Protein AF-A0A9P6E728-F1 (afdb_monomer_lite)

Foldseek 3Di:
DPPDDLPCPPQDDLCPDPLNVQLVVVVVCCVVPVPQDLVVLCVVDVCLQVVQKDWDFDPDDDTDIDIDTPSSDSDDPSNVVSVVVSCVRSCVVVVVVCLCVQAQPVSVVSGHNPPVVVVVPPDPDDDPDDDDDDDDDDPVVVVVVVVVVVVVLVVVCVVVVHDSPDDPPVVVVVVVVVVVVVVDPDPVVVVCPVVVVVVVVVCVPPVDDD

Organism: NCBI:txid179855

Secondary structure (DSSP, 8-state):
---------PPPPGGGSHHHHHHHHHHHHHHHS----HHHHHHH-TTHHHHHEEEEE-SSSS--EEEEE-TTSS--HHHHHHHHHHHHHTTHHHHHHHHHTT---BTTTTB---TTTTT-----S---------SS--HHHHHHHHHHHHHHHHHHHHHHT--TT--TTHHHHHHHHHHHHHH--STHHHHTHHHHHHHHHHHHHH----

pLDDT: mean 79.64, std 18.74, range [32.44, 97.5]

Radius of gyration: 27.53 Å; chains: 1; bounding box: 66×53×70 Å

InterPro domains:
  IPR001672 Phosphoglucose isomerase (PGI) [PF00342] (120-191)
  IPR001672 Phosphoglucose isomerase (PGI) [PR00662] (125-143)
  IPR001672 Phosphoglucose isomerase (PGI) [PR00662] (143-157)
  IPR001672 Phosphoglucose isomerase (PGI) [PR00662] (157-170)
  IPR001672 Phosphoglucose isomerase (PGI) [PS51463] (91-204)
  IPR001672 Phosphoglucose isomerase (PGI) [PTHR11469] (120-191)
  IPR018189 Phosphoglucose isomerase, conserved site [PS00174] (157-174)
  IPR023096 Phosphoglucose isomerase, C-terminal [G3DSA:1.10.1390.10] (167-195)
  IPR035482 Phosphoglucose isomerase, SIS domain 2 [cd05016] (123-180)
  IPR046348 SIS domain superfamily [SSF53697] (15-120)
  IPR046348 SIS domain superfamily [SSF53697] (119-192)

Sequence (210 aa):
MWLNSVRFKPPKLLTSLPAYQTLQSIYTTQKSTPTLTLRSLFDKDPQRFEKLSRAYESTYGPPTQLLVDLSKNLINDDVLKALLQLAKEAGVEEQRDRMFAGEHINTSEDRAVLHTALRTKVFEGNRPSTSVMFPLMTPSTLGALISMYEHKIFTQGVVWGVNLFDQMGVELGKVLAKNILKQLGKPEDVKDMIVRLVKFYWQLALGFSF

Structure (mmCIF, N/CA/C/O backbone):
data_AF-A0A9P6E728-F1
#
_entry.id   AF-A0A9P6E728-F1
#
loop_
_atom_site.group_PDB
_atom_site.id
_atom_site.type_symbol
_atom_site.label_atom_id
_atom_site.label_alt_id
_atom_site.label_comp_id
_atom_site.label_asym_id
_atom_site.label_entity_id
_atom_site.label_seq_id
_atom_site.pdbx_PDB_ins_code
_atom_site.Cartn_x
_atom_site.Cartn_y
_atom_site.Cartn_z
_atom_site.occupancy
_atom_site.B_iso_or_equiv
_atom_site.auth_seq_id
_atom_site.auth_comp_id
_atom_site.auth_asym_id
_atom_site.auth_atom_id
_atom_site.pdbx_PDB_model_num
ATOM 1 N N . MET A 1 1 ? 35.436 20.826 -0.991 1.00 32.94 1 MET A N 1
ATOM 2 C CA . MET A 1 1 ? 34.208 21.602 -0.716 1.00 32.94 1 MET A CA 1
ATOM 3 C C . MET A 1 1 ? 33.059 21.041 -1.564 1.00 32.94 1 MET A C 1
ATOM 5 O O . MET A 1 1 ? 32.677 21.674 -2.528 1.00 32.94 1 MET A O 1
ATOM 9 N N . TRP A 1 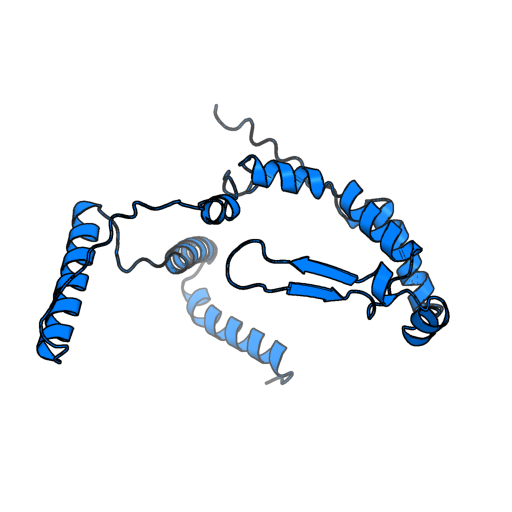2 ? 32.569 19.826 -1.265 1.00 32.44 2 TRP A N 1
ATOM 10 C CA . TRP A 1 2 ? 31.486 19.144 -2.015 1.00 32.44 2 TRP A CA 1
ATOM 11 C C . TRP A 1 2 ? 30.731 18.127 -1.129 1.00 32.44 2 TRP A C 1
ATOM 13 O O . TRP A 1 2 ? 30.593 16.961 -1.470 1.00 32.44 2 TRP A O 1
ATOM 23 N N . LEU A 1 3 ? 30.273 18.550 0.051 1.00 34.59 3 LEU A N 1
ATOM 24 C CA . LEU A 1 3 ? 29.361 17.763 0.897 1.00 34.59 3 LEU A CA 1
ATOM 25 C C . LEU A 1 3 ? 28.301 18.691 1.488 1.00 34.59 3 LEU A C 1
ATOM 27 O O . LEU A 1 3 ? 28.219 18.879 2.692 1.00 34.59 3 LEU A O 1
ATOM 31 N N . ASN A 1 4 ? 27.523 19.335 0.625 1.00 40.16 4 ASN A N 1
ATOM 32 C CA . ASN A 1 4 ? 26.326 20.049 1.041 1.00 40.16 4 ASN A CA 1
ATOM 33 C C . ASN A 1 4 ? 25.266 19.845 -0.031 1.00 40.16 4 ASN A C 1
ATOM 35 O O . ASN A 1 4 ? 25.418 20.385 -1.123 1.00 40.16 4 ASN A O 1
ATOM 39 N N . SER A 1 5 ? 24.222 19.077 0.308 1.00 40.94 5 SER A N 1
ATOM 40 C CA . SER A 1 5 ? 22.816 19.280 -0.104 1.00 40.94 5 SER A CA 1
ATOM 41 C C . SER A 1 5 ? 21.989 18.028 -0.434 1.00 40.94 5 SER A C 1
ATOM 43 O O . SER A 1 5 ? 20.895 18.180 -0.971 1.00 40.94 5 SER A O 1
ATOM 45 N N . VAL A 1 6 ? 22.361 16.817 0.002 1.00 44.22 6 VAL A N 1
ATOM 46 C CA . VAL A 1 6 ? 21.319 15.784 0.175 1.00 44.22 6 VAL A CA 1
ATOM 47 C C . VAL A 1 6 ? 20.520 16.173 1.418 1.00 44.22 6 VAL A C 1
ATOM 49 O O . VAL A 1 6 ? 20.910 15.879 2.546 1.00 44.22 6 VAL A O 1
ATOM 52 N N . ARG A 1 7 ? 19.438 16.938 1.230 1.00 48.38 7 ARG A N 1
ATOM 53 C CA . ARG A 1 7 ? 18.499 17.303 2.301 1.00 48.38 7 ARG A CA 1
ATOM 54 C C . ARG A 1 7 ? 17.741 16.048 2.741 1.00 48.38 7 ARG A C 1
ATOM 56 O O . ARG A 1 7 ? 16.579 15.865 2.391 1.00 48.38 7 ARG A O 1
ATOM 63 N N . PHE A 1 8 ? 18.392 15.179 3.509 1.00 48.44 8 PHE A N 1
ATOM 64 C CA . PHE A 1 8 ? 17.712 14.112 4.228 1.00 48.44 8 PHE A CA 1
ATOM 65 C C . PHE A 1 8 ? 16.830 14.763 5.296 1.00 48.44 8 PHE A C 1
ATOM 67 O O . PHE A 1 8 ? 17.299 15.154 6.364 1.00 48.44 8 PHE A O 1
ATOM 74 N N . LYS A 1 9 ? 15.546 14.950 4.984 1.00 55.47 9 LYS A N 1
ATOM 75 C CA . LYS A 1 9 ? 14.546 15.287 5.993 1.00 55.47 9 LYS A CA 1
ATOM 76 C C . LYS A 1 9 ? 14.253 13.982 6.735 1.00 55.47 9 LYS A C 1
ATOM 78 O O . LYS A 1 9 ? 13.728 13.067 6.098 1.00 55.47 9 LYS A O 1
ATOM 83 N N . PRO A 1 10 ? 14.618 13.848 8.023 1.00 59.16 10 PRO A N 1
ATOM 84 C CA . PRO A 1 10 ? 14.379 12.608 8.742 1.00 59.16 10 PRO A CA 1
ATOM 85 C C . PRO A 1 10 ? 12.878 12.291 8.695 1.00 59.16 10 PRO A C 1
ATOM 87 O O . PRO A 1 10 ? 12.062 13.201 8.900 1.00 59.16 10 PRO A O 1
ATOM 90 N N . PRO A 1 11 ? 12.494 11.045 8.369 1.00 68.12 11 PRO A N 1
ATOM 91 C CA . PRO A 1 11 ? 11.091 10.679 8.298 1.00 68.12 11 PRO A CA 1
ATOM 92 C C . PRO A 1 11 ? 10.444 10.913 9.663 1.00 68.12 11 PRO A C 1
ATOM 94 O O . PRO A 1 11 ? 11.035 10.618 10.705 1.00 68.12 11 PRO A O 1
ATOM 97 N N . LYS A 1 12 ? 9.224 11.461 9.666 1.00 76.88 12 LYS A N 1
ATOM 98 C CA . LYS A 1 12 ? 8.432 11.550 10.895 1.00 76.88 12 LYS A CA 1
ATOM 99 C C . LYS A 1 12 ? 8.236 10.130 11.419 1.00 76.88 12 LYS A C 1
ATOM 101 O O . LYS A 1 12 ? 7.812 9.253 10.667 1.00 76.88 12 LYS A O 1
ATOM 106 N N . LEU A 1 13 ? 8.534 9.906 12.696 1.00 89.00 13 LEU A N 1
ATOM 107 C CA . LEU A 1 13 ? 8.229 8.629 13.327 1.00 89.00 13 LEU A CA 1
ATOM 108 C C . LEU A 1 13 ? 6.715 8.425 13.280 1.00 89.00 13 LEU A C 1
ATOM 110 O O . LEU A 1 13 ? 5.954 9.272 13.742 1.00 89.00 13 LEU A O 1
ATOM 114 N N . LEU A 1 14 ? 6.271 7.296 12.727 1.00 90.50 14 LEU A N 1
ATOM 115 C CA . LEU A 1 14 ? 4.843 6.996 12.609 1.00 90.50 14 LEU A CA 1
ATOM 116 C C . LEU A 1 14 ? 4.150 7.057 13.980 1.00 90.50 14 LEU A C 1
ATOM 118 O O . LEU A 1 14 ? 3.047 7.577 14.101 1.00 90.50 14 LEU A O 1
ATOM 122 N N . THR A 1 15 ? 4.851 6.603 15.022 1.00 93.88 15 THR A N 1
ATOM 123 C CA . THR A 1 15 ? 4.385 6.572 16.413 1.00 93.88 15 THR A CA 1
ATOM 124 C C . THR A 1 15 ? 4.146 7.950 17.027 1.00 93.88 15 THR A C 1
ATOM 126 O O . THR A 1 15 ? 3.404 8.055 18.003 1.00 93.88 15 THR A O 1
ATOM 129 N N . SER A 1 16 ? 4.741 9.012 16.476 1.00 94.06 16 SER A N 1
ATOM 130 C CA . SER A 1 16 ? 4.526 10.376 16.964 1.00 94.06 16 SER A CA 1
ATOM 131 C C . SER A 1 16 ? 3.314 11.060 16.327 1.00 94.06 16 SER A C 1
ATOM 133 O O . SER A 1 16 ? 3.001 12.188 16.699 1.00 94.06 16 SER A O 1
ATOM 135 N N . LEU A 1 17 ? 2.660 10.437 15.341 1.00 95.50 17 LEU A N 1
ATOM 136 C CA . LEU A 1 17 ? 1.527 11.040 14.639 1.00 95.50 17 LEU A CA 1
ATOM 137 C C . LEU A 1 17 ? 0.232 10.950 15.474 1.00 95.50 17 LEU A C 1
ATOM 139 O O . LEU A 1 17 ? -0.058 9.882 16.027 1.00 95.50 17 LEU A O 1
ATOM 143 N N . PRO A 1 18 ? -0.585 12.019 15.537 1.00 96.44 18 PRO A N 1
ATOM 144 C CA . PRO A 1 18 ? -1.873 12.007 16.238 1.00 96.44 18 PRO A CA 1
ATOM 145 C C . PRO A 1 18 ? -2.804 10.861 15.815 1.00 96.44 18 PRO A C 1
ATOM 147 O O . PRO A 1 18 ? -3.413 10.195 16.660 1.00 96.44 18 PRO A O 1
ATOM 150 N N . ALA A 1 19 ? -2.882 10.568 14.514 1.00 95.81 19 ALA A N 1
ATOM 151 C CA . ALA A 1 19 ? -3.701 9.467 14.014 1.00 95.81 19 ALA A CA 1
ATOM 152 C C . ALA A 1 19 ? -3.202 8.094 14.487 1.00 95.81 19 ALA A C 1
ATOM 154 O O . ALA A 1 19 ? -4.009 7.210 14.783 1.00 95.81 19 ALA A O 1
ATOM 155 N N . TYR A 1 20 ? -1.883 7.922 14.632 1.00 96.88 20 TYR A N 1
ATOM 156 C CA . TYR A 1 20 ? -1.310 6.695 15.184 1.00 96.88 20 TYR A CA 1
ATOM 157 C C . TYR A 1 20 ? -1.702 6.524 16.654 1.00 96.88 20 TYR A C 1
ATOM 159 O O . TYR A 1 20 ? -2.119 5.443 17.060 1.00 96.88 20 TYR A O 1
ATOM 167 N N . GLN A 1 21 ? -1.638 7.594 17.450 1.00 96.88 21 GLN A N 1
ATOM 168 C CA . GLN A 1 21 ? -2.049 7.564 18.859 1.00 96.88 21 GLN A CA 1
ATOM 169 C C . GLN A 1 21 ? -3.542 7.237 19.011 1.00 96.88 21 GLN A C 1
ATOM 171 O O . GLN A 1 21 ? -3.933 6.498 19.918 1.00 96.88 21 GLN A O 1
ATOM 176 N N . THR A 1 22 ? -4.370 7.718 18.082 1.00 96.62 22 THR A N 1
ATOM 177 C CA . THR A 1 22 ? -5.802 7.395 18.027 1.00 96.62 22 THR A CA 1
ATOM 178 C C . THR A 1 22 ? -6.016 5.908 17.736 1.00 96.62 22 THR A C 1
ATOM 180 O O . THR A 1 22 ? -6.727 5.236 18.482 1.00 96.62 22 THR A O 1
ATOM 183 N N . LEU A 1 23 ? -5.347 5.355 16.717 1.00 96.56 23 LEU A N 1
ATOM 184 C CA . LEU A 1 23 ? -5.394 3.918 16.417 1.00 96.56 23 LEU A CA 1
ATOM 185 C C . LEU A 1 23 ? -4.893 3.065 17.586 1.00 96.56 23 LEU A C 1
ATOM 187 O O . LEU A 1 23 ? -5.513 2.058 17.925 1.00 96.56 23 LEU A O 1
ATOM 191 N N . GLN A 1 24 ? -3.809 3.487 18.238 1.00 96.75 24 GLN A N 1
ATOM 192 C CA . GLN A 1 24 ? -3.261 2.812 19.411 1.00 96.75 24 GLN A CA 1
ATOM 193 C C . GLN A 1 24 ? -4.264 2.798 20.571 1.00 96.75 24 GLN A C 1
ATOM 195 O O . GLN A 1 24 ? -4.392 1.785 21.261 1.00 96.75 24 GLN A O 1
ATOM 200 N N . SER A 1 25 ? -4.999 3.893 20.766 1.00 95.69 25 SER A N 1
ATOM 201 C CA . SER A 1 25 ? -6.050 3.994 21.783 1.00 95.69 25 SER A CA 1
ATOM 202 C C . SER A 1 25 ? -7.209 3.048 21.470 1.00 95.69 25 SER A C 1
ATOM 204 O O . SER A 1 25 ? -7.568 2.240 22.323 1.00 95.69 25 SER A O 1
ATOM 206 N N . ILE A 1 26 ? -7.711 3.051 20.227 1.00 94.38 26 ILE A N 1
ATOM 207 C CA . ILE A 1 26 ? -8.771 2.134 19.772 1.00 94.38 26 ILE A CA 1
ATOM 208 C C . ILE A 1 26 ? -8.353 0.673 19.980 1.00 94.38 26 ILE A C 1
ATOM 210 O O . ILE A 1 26 ? -9.111 -0.121 20.537 1.00 94.38 26 ILE A O 1
ATOM 214 N N . TYR A 1 27 ? -7.127 0.318 19.586 1.00 95.25 27 TYR A N 1
ATOM 215 C CA . TYR A 1 27 ? -6.586 -1.025 19.781 1.00 95.25 27 TYR A CA 1
ATOM 216 C C . TYR A 1 27 ? -6.501 -1.405 21.262 1.00 95.25 27 TYR A C 1
ATOM 218 O O . TYR A 1 27 ? -6.891 -2.507 21.641 1.00 95.25 27 TYR A O 1
ATOM 226 N N . THR A 1 28 ? -6.014 -0.499 22.111 1.00 95.81 28 THR A N 1
ATOM 227 C CA . THR A 1 28 ? -5.862 -0.759 23.549 1.00 95.81 28 THR A CA 1
ATOM 228 C C . THR A 1 28 ? -7.223 -0.957 24.213 1.00 95.81 28 THR A C 1
ATOM 230 O O . THR A 1 28 ? -7.395 -1.911 24.969 1.00 95.81 28 THR A O 1
ATOM 233 N N . THR A 1 29 ? -8.218 -0.133 23.870 1.00 93.81 29 THR A N 1
ATOM 234 C CA . THR A 1 29 ? -9.603 -0.307 24.324 1.00 93.81 29 THR A CA 1
ATOM 235 C C . THR A 1 29 ? -10.176 -1.643 23.866 1.00 93.81 29 THR A C 1
ATOM 237 O O . THR A 1 29 ? -10.735 -2.364 24.683 1.00 93.81 29 THR A O 1
ATOM 240 N N . GLN A 1 30 ? -9.989 -2.017 22.598 1.00 92.19 30 GLN A N 1
ATOM 241 C CA . GLN A 1 30 ? -10.466 -3.296 22.070 1.00 92.19 30 GLN A CA 1
ATOM 242 C C . GLN A 1 30 ? -9.763 -4.503 22.713 1.00 92.19 30 GLN A C 1
ATOM 244 O O . GLN A 1 30 ? -10.386 -5.544 22.905 1.00 92.19 30 GLN A O 1
ATOM 249 N N . LYS A 1 31 ? -8.472 -4.385 23.048 1.00 92.94 31 LYS A N 1
ATOM 250 C CA . LYS A 1 31 ? -7.709 -5.438 23.731 1.00 92.94 31 LYS A CA 1
ATOM 251 C C . LYS A 1 31 ? -8.188 -5.640 25.170 1.00 92.94 31 LYS A C 1
ATOM 253 O O . LYS A 1 31 ? -8.282 -6.780 25.611 1.00 92.94 31 LYS A O 1
ATOM 258 N N . SER A 1 32 ? -8.480 -4.553 25.884 1.00 92.81 32 SER A N 1
ATOM 259 C CA . SER A 1 32 ? -8.982 -4.601 27.263 1.00 92.81 32 SER A CA 1
ATOM 260 C C . SER A 1 32 ? -10.458 -5.003 27.335 1.00 92.81 32 SER A C 1
ATOM 262 O O . SER A 1 32 ? -10.841 -5.770 28.213 1.00 92.81 32 SER A O 1
ATOM 264 N N . THR A 1 33 ? -11.271 -4.525 26.391 1.00 90.19 33 THR A N 1
ATOM 265 C CA . THR A 1 33 ? -12.711 -4.787 26.308 1.00 90.19 33 THR A CA 1
ATOM 266 C C . THR A 1 33 ? -13.069 -5.194 24.874 1.00 90.19 33 THR A C 1
ATOM 268 O O . THR A 1 33 ? -13.356 -4.330 24.039 1.00 90.19 33 THR A O 1
ATOM 271 N N . PRO A 1 34 ? -13.065 -6.503 24.556 1.00 87.06 34 PRO A N 1
ATOM 272 C CA . PRO A 1 34 ? -13.304 -6.989 23.200 1.00 87.06 34 PRO A CA 1
ATOM 273 C C . PRO A 1 34 ? -14.762 -6.778 22.774 1.00 87.06 34 PRO A C 1
ATOM 275 O O . PRO A 1 34 ? -15.632 -7.602 23.041 1.00 87.06 34 PRO A O 1
ATOM 278 N N . THR A 1 35 ? -15.041 -5.663 22.100 1.00 87.00 35 THR A N 1
ATOM 279 C CA . THR A 1 35 ? -16.396 -5.304 21.639 1.00 87.00 35 THR A CA 1
ATOM 280 C C . THR A 1 35 ? -16.559 -5.464 20.129 1.00 87.00 35 THR A C 1
ATOM 282 O O . THR A 1 35 ? -17.637 -5.822 19.655 1.00 87.00 35 THR A O 1
ATOM 285 N N . LEU A 1 36 ? -15.488 -5.260 19.359 1.00 88.44 36 LEU A N 1
ATOM 286 C CA . LEU A 1 36 ? -15.454 -5.497 17.918 1.00 88.44 36 LEU A CA 1
ATOM 287 C C . LEU A 1 36 ? -15.285 -6.991 17.628 1.00 88.44 36 LEU A C 1
ATOM 289 O O . LEU A 1 36 ? -14.203 -7.553 17.783 1.00 88.44 36 LEU A O 1
ATOM 293 N N . THR A 1 37 ? -16.354 -7.628 17.158 1.00 92.44 37 THR A N 1
ATOM 294 C CA . THR A 1 37 ? -16.307 -8.978 16.579 1.00 92.44 37 THR A CA 1
ATOM 295 C C . THR A 1 37 ? -16.831 -8.935 15.152 1.00 92.44 37 THR A C 1
ATOM 297 O O . THR A 1 37 ? -17.739 -8.155 14.857 1.00 92.44 37 THR A O 1
ATOM 300 N N . LEU A 1 38 ? -16.306 -9.787 14.264 1.00 93.44 38 LEU A N 1
ATOM 301 C CA . LEU A 1 38 ? -16.775 -9.834 12.875 1.00 93.44 38 LEU A CA 1
ATOM 302 C C . LEU A 1 38 ? -18.284 -10.066 12.795 1.00 93.44 38 LEU A C 1
ATOM 304 O O . LEU A 1 38 ? -18.960 -9.318 12.102 1.00 93.44 38 LEU A O 1
ATOM 308 N N . ARG A 1 39 ? -18.821 -11.020 13.566 1.00 94.31 39 ARG A N 1
ATOM 309 C CA . ARG A 1 39 ? -20.268 -11.275 13.617 1.00 94.31 39 ARG A CA 1
ATOM 310 C C . ARG A 1 39 ? -21.046 -9.994 13.932 1.00 94.31 39 ARG A C 1
ATOM 312 O O . ARG A 1 39 ? -21.857 -9.574 13.122 1.00 94.31 39 ARG A O 1
ATOM 319 N N . SER A 1 40 ? -20.694 -9.302 15.018 1.00 93.88 40 SER A N 1
ATOM 320 C CA . SER A 1 40 ? -21.373 -8.054 15.391 1.00 93.88 40 SER A CA 1
ATOM 321 C C . SER A 1 40 ? -21.248 -6.937 14.347 1.00 93.88 40 SER A C 1
ATOM 323 O O . SER A 1 40 ? -22.139 -6.101 14.246 1.00 93.88 40 SER A O 1
ATOM 325 N N . LEU A 1 41 ? -20.151 -6.896 13.583 1.00 94.94 41 LEU A N 1
ATOM 326 C CA . LEU A 1 41 ? -19.943 -5.898 12.534 1.00 94.94 41 LEU A CA 1
ATOM 327 C C . LEU A 1 41 ? -20.842 -6.150 11.321 1.00 94.94 41 LEU A C 1
ATOM 329 O O . LEU A 1 41 ? -21.322 -5.189 10.731 1.00 94.94 41 LEU A O 1
ATOM 333 N N . PHE A 1 42 ? -21.077 -7.414 10.964 1.00 95.75 42 PHE A N 1
ATOM 334 C CA . PHE A 1 42 ? -22.032 -7.780 9.915 1.00 95.75 42 PHE A CA 1
ATOM 335 C C . PHE A 1 42 ? -23.483 -7.643 10.391 1.00 95.75 42 PHE A C 1
ATOM 337 O O . PHE A 1 42 ? -24.313 -7.146 9.639 1.00 95.75 42 PHE A O 1
ATOM 344 N N . ASP A 1 43 ? -23.775 -7.994 11.647 1.00 95.50 43 ASP A N 1
ATOM 345 C CA . ASP A 1 43 ? -25.121 -7.853 12.219 1.00 95.50 43 ASP A CA 1
ATOM 346 C C . ASP A 1 43 ? -25.561 -6.379 12.288 1.00 95.50 43 ASP A C 1
ATOM 348 O O . ASP A 1 43 ? -26.725 -6.059 12.057 1.00 95.50 43 ASP A O 1
ATOM 352 N N . LYS A 1 44 ? -24.630 -5.465 12.602 1.00 94.88 44 LYS A N 1
ATOM 353 C CA . LYS A 1 44 ? -24.898 -4.018 12.698 1.00 94.88 44 LYS A CA 1
ATOM 354 C C . LYS A 1 44 ? -24.944 -3.304 11.349 1.00 94.88 44 LYS A C 1
ATOM 356 O O . LYS A 1 44 ? -25.533 -2.230 11.270 1.00 94.88 44 LYS A O 1
ATOM 361 N N . ASP A 1 45 ? -24.299 -3.849 10.322 1.00 95.19 45 ASP A N 1
ATOM 362 C CA . ASP A 1 45 ? -24.213 -3.223 9.004 1.00 95.19 45 ASP A CA 1
ATOM 363 C C . ASP A 1 45 ? -24.427 -4.259 7.888 1.00 95.19 45 ASP A C 1
ATOM 365 O O . ASP A 1 45 ? -23.460 -4.823 7.365 1.00 95.19 45 ASP A O 1
ATOM 369 N N . PRO A 1 46 ? -25.687 -4.493 7.473 1.00 95.38 46 PRO A N 1
ATOM 370 C CA . PRO A 1 46 ? -26.002 -5.412 6.379 1.00 95.38 46 PRO A CA 1
ATOM 371 C C . PRO A 1 46 ? -25.327 -5.042 5.047 1.00 95.38 46 PRO A C 1
ATOM 373 O O . PRO A 1 46 ? -25.075 -5.916 4.224 1.00 95.38 46 PRO A O 1
ATOM 376 N N . GLN A 1 47 ? -24.982 -3.763 4.848 1.00 96.25 47 GLN A N 1
ATOM 377 C CA . GLN A 1 47 ? -24.321 -3.248 3.640 1.00 96.25 47 GLN A CA 1
ATOM 378 C C . GLN A 1 47 ? -22.789 -3.218 3.758 1.00 96.25 47 GLN A C 1
ATOM 380 O O . GLN A 1 47 ? -22.092 -2.636 2.922 1.00 96.25 47 GLN A O 1
ATOM 385 N N . ARG A 1 48 ? -22.223 -3.850 4.792 1.00 96.19 48 ARG A N 1
ATOM 386 C CA . ARG A 1 48 ? -20.780 -3.849 5.061 1.00 96.19 48 ARG A CA 1
ATOM 387 C C . ARG A 1 48 ? -19.949 -4.344 3.881 1.00 96.19 48 ARG A C 1
ATOM 389 O O . ARG A 1 48 ? -18.884 -3.788 3.610 1.00 96.19 48 ARG A O 1
ATOM 396 N N . PHE A 1 49 ? -20.420 -5.388 3.196 1.00 96.75 49 PHE A N 1
ATOM 397 C CA . PHE A 1 49 ? -19.747 -5.918 2.012 1.00 96.75 49 PHE A CA 1
ATOM 398 C C . PHE A 1 49 ? -19.633 -4.851 0.923 1.00 96.75 49 PHE A C 1
ATOM 400 O O . PHE A 1 49 ? -18.537 -4.581 0.451 1.00 96.75 49 PHE A O 1
ATOM 407 N N . GLU A 1 50 ? -20.728 -4.179 0.584 1.00 96.06 50 GLU A N 1
ATOM 408 C CA . GLU A 1 50 ? -20.773 -3.148 -0.461 1.00 96.06 50 GLU A CA 1
ATOM 409 C C . GLU A 1 50 ? -19.899 -1.939 -0.094 1.00 96.06 50 GLU A C 1
ATOM 411 O O . GLU A 1 50 ? -19.139 -1.425 -0.916 1.00 96.06 50 GLU A O 1
ATOM 416 N N . LYS A 1 51 ? -19.929 -1.514 1.175 1.00 95.12 51 LYS A N 1
ATOM 417 C CA . LYS A 1 51 ? -19.121 -0.383 1.657 1.00 95.12 51 LYS A CA 1
ATOM 418 C C . LYS A 1 51 ? -17.622 -0.661 1.609 1.00 95.12 51 LYS A C 1
ATOM 420 O O . LYS A 1 51 ? -16.864 0.230 1.215 1.00 95.12 51 LYS A O 1
ATOM 425 N N . LEU A 1 52 ? -17.202 -1.872 1.984 1.00 96.12 52 LEU A N 1
ATOM 426 C CA . LEU A 1 52 ? -15.795 -2.266 2.131 1.00 96.12 52 LEU A CA 1
ATOM 427 C C . LEU A 1 52 ? -15.268 -3.141 0.986 1.00 96.12 52 LEU A C 1
ATOM 429 O O . LEU A 1 52 ? -14.167 -3.680 1.100 1.00 96.12 52 LEU A O 1
ATOM 433 N N . SER A 1 53 ? -16.007 -3.274 -0.113 1.00 96.88 53 SER A N 1
ATOM 434 C CA . SER A 1 53 ? -15.524 -3.939 -1.322 1.00 96.88 53 SER A CA 1
ATOM 435 C C . SER A 1 53 ? -15.418 -2.973 -2.494 1.00 96.88 53 SER A C 1
ATOM 437 O O . SER A 1 53 ? -16.186 -2.017 -2.616 1.00 96.88 53 SER A O 1
ATOM 439 N N . ARG A 1 54 ? -14.430 -3.184 -3.361 1.00 96.88 54 ARG A N 1
ATOM 440 C CA . ARG A 1 54 ? -14.273 -2.442 -4.617 1.00 96.88 54 ARG A CA 1
ATOM 441 C C . ARG A 1 54 ? -13.910 -3.414 -5.727 1.00 96.88 54 ARG A C 1
ATOM 443 O O . ARG A 1 54 ? -13.006 -4.228 -5.559 1.00 96.88 54 ARG A O 1
ATOM 450 N N . ALA A 1 55 ? -14.615 -3.315 -6.845 1.00 95.12 55 ALA A N 1
ATOM 451 C CA . ALA A 1 55 ? -14.300 -4.045 -8.062 1.00 95.12 55 ALA A CA 1
ATOM 452 C C . ALA A 1 55 ? -13.563 -3.121 -9.036 1.00 95.12 55 ALA A C 1
ATOM 454 O O . ALA A 1 55 ? -13.952 -1.967 -9.219 1.00 95.12 55 ALA A O 1
ATOM 455 N N . TYR A 1 56 ? -12.504 -3.637 -9.649 1.00 94.00 56 TYR A N 1
ATOM 456 C CA . TYR A 1 56 ? -11.745 -2.965 -10.695 1.00 94.00 56 TYR A CA 1
ATOM 457 C C . TYR A 1 56 ? -11.830 -3.796 -11.966 1.00 94.00 56 TYR A C 1
ATOM 459 O O . TYR A 1 56 ? -11.391 -4.944 -11.986 1.00 94.00 56 TYR A O 1
ATOM 467 N N . GLU A 1 57 ? -12.386 -3.212 -13.019 1.00 93.69 57 GLU A N 1
ATOM 468 C CA . GLU A 1 57 ? -12.414 -3.838 -14.336 1.00 93.69 57 GLU A CA 1
ATOM 469 C C . GLU A 1 57 ? -11.109 -3.554 -15.070 1.00 93.69 57 GLU A C 1
ATOM 471 O O . GLU A 1 57 ? -10.651 -2.408 -15.135 1.00 93.69 57 GLU A O 1
ATOM 476 N N . SER A 1 58 ? -10.503 -4.594 -15.638 1.00 86.56 58 SER A N 1
ATOM 477 C CA . SER A 1 58 ? -9.355 -4.412 -16.514 1.00 86.56 58 SER A CA 1
ATOM 478 C C . SER A 1 58 ? -9.790 -3.696 -17.789 1.00 86.56 58 SER A C 1
ATOM 480 O O . SER A 1 58 ? -10.656 -4.173 -18.519 1.00 86.56 58 SER A O 1
ATOM 482 N N . THR A 1 59 ? -9.140 -2.576 -18.096 1.00 83.56 59 THR A N 1
ATOM 483 C CA . THR A 1 59 ? -9.302 -1.870 -19.376 1.00 83.56 59 THR A CA 1
ATOM 484 C C . THR A 1 59 ? -8.416 -2.445 -20.485 1.00 83.56 59 THR A C 1
ATOM 486 O O . THR A 1 59 ? -8.491 -1.996 -21.626 1.00 83.56 59 THR A O 1
ATOM 489 N N . TYR A 1 60 ? -7.580 -3.439 -20.166 1.00 73.81 60 TYR A N 1
ATOM 490 C CA . TYR A 1 60 ? -6.645 -4.077 -21.090 1.00 73.81 60 TYR A CA 1
ATOM 491 C C . TYR A 1 60 ? -6.780 -5.604 -21.048 1.00 73.81 60 TYR A C 1
ATOM 493 O O . TYR A 1 60 ? -6.814 -6.209 -19.975 1.00 73.81 60 TYR A O 1
ATOM 501 N N . GLY A 1 61 ? -6.778 -6.244 -22.220 1.00 73.19 61 GLY A N 1
ATOM 502 C CA . GLY A 1 61 ? -6.891 -7.701 -22.337 1.00 73.19 61 GLY A CA 1
ATOM 503 C C . GLY A 1 61 ? -8.337 -8.214 -22.246 1.00 73.19 61 GLY A C 1
ATOM 504 O O . GLY A 1 61 ? -9.269 -7.445 -22.480 1.00 73.19 61 GLY A O 1
ATOM 505 N N . PRO A 1 62 ? -8.546 -9.518 -21.978 1.00 83.62 62 PRO A N 1
ATOM 506 C CA . PRO A 1 62 ? -9.887 -10.082 -21.852 1.00 83.62 62 PRO A CA 1
ATOM 507 C C . PRO A 1 62 ? -10.633 -9.464 -20.657 1.00 83.62 62 PRO A C 1
ATOM 509 O O . PRO A 1 62 ? -9.985 -9.111 -19.665 1.00 83.62 62 PRO A O 1
ATOM 512 N N . PRO A 1 63 ? -11.975 -9.364 -20.715 1.00 87.44 63 PRO A N 1
ATOM 513 C CA . PRO A 1 63 ? -12.779 -8.777 -19.646 1.00 87.44 63 PRO A CA 1
ATOM 514 C C . PRO A 1 63 ? -12.533 -9.535 -18.340 1.00 87.44 63 PRO A C 1
ATOM 516 O O . PRO A 1 63 ? -12.935 -10.687 -18.186 1.00 87.44 63 PRO A O 1
ATOM 519 N N . THR A 1 64 ? -11.804 -8.893 -17.430 1.00 90.50 64 THR A N 1
ATOM 520 C CA . THR A 1 64 ? -11.347 -9.476 -16.168 1.00 90.50 64 THR A CA 1
ATOM 521 C C . THR A 1 64 ? -11.596 -8.474 -15.057 1.00 90.50 64 THR A C 1
ATOM 523 O O . THR A 1 64 ? -11.135 -7.335 -15.141 1.00 90.50 64 THR A O 1
ATOM 526 N N . GLN A 1 65 ? -12.263 -8.927 -14.002 1.00 94.38 65 GLN A N 1
ATOM 527 C CA . GLN A 1 65 ? -12.554 -8.132 -12.819 1.00 94.38 65 GLN A CA 1
ATOM 528 C C . GLN A 1 65 ? -11.626 -8.538 -11.668 1.00 94.38 65 GLN A C 1
ATOM 530 O O . GLN A 1 65 ? -11.456 -9.724 -11.379 1.00 94.38 65 GLN A O 1
ATOM 535 N N . LEU A 1 66 ? -11.064 -7.551 -10.969 1.00 94.00 66 LEU A N 1
ATOM 536 C CA . LEU A 1 66 ? -10.408 -7.727 -9.676 1.00 94.00 66 LEU A CA 1
ATOM 537 C C . LEU A 1 66 ? -11.325 -7.199 -8.570 1.00 94.00 66 LEU A C 1
ATOM 539 O O . LEU A 1 66 ? -11.479 -5.988 -8.410 1.00 94.00 66 LEU A O 1
ATOM 543 N N . LEU A 1 67 ? -11.906 -8.104 -7.783 1.00 96.00 67 LEU A N 1
ATOM 544 C CA . LEU A 1 67 ? -12.673 -7.756 -6.589 1.00 96.00 67 LEU A CA 1
ATOM 545 C C . LEU A 1 67 ? -11.759 -7.725 -5.359 1.00 96.00 67 LEU A C 1
ATOM 547 O O . LEU A 1 67 ? -11.154 -8.732 -4.993 1.00 96.00 67 LEU A O 1
ATOM 551 N N . VAL A 1 68 ? -11.708 -6.579 -4.686 1.00 96.94 68 VAL A N 1
ATOM 552 C CA . VAL A 1 68 ? -11.042 -6.401 -3.393 1.00 96.94 68 VAL A CA 1
ATOM 553 C C . VAL A 1 68 ? -12.116 -6.318 -2.311 1.00 96.94 68 VAL A C 1
ATOM 555 O O . VAL A 1 68 ? -12.806 -5.308 -2.215 1.00 96.94 68 VAL A O 1
ATOM 558 N N . ASP A 1 69 ? -12.266 -7.372 -1.506 1.00 96.69 69 ASP A N 1
ATOM 559 C CA . ASP A 1 69 ? -13.205 -7.445 -0.375 1.00 96.69 69 ASP A CA 1
ATOM 560 C C . ASP A 1 69 ? -12.464 -7.254 0.959 1.00 96.69 69 ASP A C 1
ATOM 562 O O . ASP A 1 69 ? -11.747 -8.145 1.418 1.00 96.69 69 ASP A O 1
ATOM 566 N N . LEU A 1 70 ? -12.661 -6.100 1.607 1.00 96.25 70 LEU A N 1
ATOM 567 C CA . LEU A 1 70 ? -12.112 -5.802 2.934 1.00 96.25 70 LEU A CA 1
ATOM 568 C C . LEU A 1 70 ? -13.136 -6.004 4.065 1.00 96.25 70 LEU A C 1
ATOM 570 O O . LEU A 1 70 ? -12.819 -5.737 5.227 1.00 96.25 70 LEU A O 1
ATOM 574 N N . SER A 1 71 ? -14.344 -6.496 3.773 1.00 96.25 71 SER A N 1
ATOM 575 C CA . SER A 1 71 ? -15.450 -6.586 4.742 1.00 96.25 71 SER A CA 1
ATOM 576 C C . SER A 1 71 ? -15.179 -7.545 5.904 1.00 96.25 71 SER A C 1
ATOM 578 O O . SER A 1 71 ? -15.641 -7.316 7.025 1.00 96.25 71 SER A O 1
ATOM 580 N N . LYS A 1 72 ? -14.366 -8.583 5.681 1.00 95.38 72 LYS A N 1
ATOM 581 C CA . LYS A 1 72 ? -14.005 -9.599 6.685 1.00 95.38 72 LYS A CA 1
ATOM 582 C C . LYS A 1 72 ? -12.820 -9.196 7.574 1.00 95.38 72 LYS A C 1
ATOM 584 O O . LYS A 1 72 ? -12.144 -10.056 8.128 1.00 95.38 72 LYS A O 1
ATOM 589 N N . ASN A 1 73 ? -12.583 -7.896 7.740 1.00 95.62 73 ASN A N 1
ATOM 590 C CA . ASN A 1 73 ? -11.589 -7.346 8.664 1.00 95.62 73 ASN A CA 1
ATOM 591 C C . ASN A 1 73 ? -12.261 -6.710 9.889 1.00 95.62 73 ASN A C 1
ATOM 593 O O . ASN A 1 73 ? -13.402 -6.253 9.807 1.00 95.62 73 ASN A O 1
ATOM 597 N N . LEU A 1 74 ? -11.553 -6.635 11.020 1.00 94.50 74 LEU A N 1
ATOM 598 C CA . LEU A 1 74 ? -12.017 -5.990 12.261 1.00 94.50 74 LEU A CA 1
ATOM 599 C C . LEU A 1 74 ? -11.925 -4.457 12.174 1.00 94.50 74 LEU A C 1
ATOM 601 O O . LEU A 1 74 ? -11.208 -3.809 12.930 1.00 94.50 74 LEU A O 1
ATOM 605 N N . ILE A 1 75 ? -12.637 -3.886 11.205 1.00 94.00 75 ILE A N 1
ATOM 606 C CA . ILE A 1 75 ? -12.604 -2.461 10.871 1.00 94.00 75 ILE A CA 1
ATOM 607 C C . ILE A 1 75 ? -14.033 -1.919 10.921 1.00 94.00 75 ILE A C 1
ATOM 609 O O . ILE A 1 75 ? -14.878 -2.327 10.126 1.00 94.00 75 ILE A O 1
ATOM 613 N N . ASN A 1 76 ? -14.316 -1.011 11.848 1.00 93.69 76 ASN A N 1
ATOM 614 C CA . ASN A 1 76 ? -15.517 -0.176 11.813 1.00 93.69 76 ASN A CA 1
ATOM 615 C C . ASN A 1 76 ? -15.187 1.190 11.178 1.00 93.69 76 ASN A C 1
ATOM 617 O O . ASN A 1 76 ? -14.049 1.429 10.765 1.00 93.69 76 ASN A O 1
ATOM 621 N N . ASP A 1 77 ? -16.169 2.086 11.122 1.00 93.25 77 ASP A N 1
ATOM 622 C CA . ASP A 1 77 ? -15.998 3.410 10.516 1.00 93.25 77 ASP A CA 1
ATOM 623 C C . ASP A 1 77 ? -14.928 4.251 11.228 1.00 93.25 77 ASP A C 1
ATOM 625 O O . ASP A 1 77 ? -14.136 4.925 10.566 1.00 93.25 77 ASP A O 1
ATOM 629 N N . ASP A 1 78 ? -14.832 4.155 12.557 1.00 93.62 78 ASP A N 1
ATOM 630 C CA . ASP A 1 78 ? -13.825 4.877 13.343 1.00 93.62 78 ASP A CA 1
ATOM 631 C C . ASP A 1 78 ? -12.402 4.399 13.031 1.00 93.62 78 ASP A C 1
ATOM 633 O O . ASP A 1 78 ? -11.502 5.211 12.805 1.00 93.62 78 ASP A O 1
ATOM 637 N N . VAL A 1 79 ? -12.198 3.078 12.962 1.00 95.25 79 VAL A N 1
ATOM 638 C CA . VAL A 1 79 ? -10.910 2.476 12.590 1.00 95.25 79 VAL A CA 1
ATOM 639 C C . VAL A 1 79 ? -10.547 2.860 11.160 1.00 95.25 79 VAL A C 1
ATOM 641 O O . VAL A 1 79 ? -9.417 3.277 10.914 1.00 95.25 79 VAL A O 1
ATOM 644 N N . LEU A 1 80 ? -11.492 2.766 10.217 1.00 95.50 80 LEU A N 1
ATOM 645 C CA . LEU A 1 80 ? -11.244 3.132 8.822 1.00 95.50 80 LEU A CA 1
ATOM 646 C C . LEU A 1 80 ? -10.861 4.610 8.698 1.00 95.50 80 LEU A C 1
ATOM 648 O O . LEU A 1 80 ? -9.874 4.941 8.040 1.00 95.50 80 LEU A O 1
ATOM 652 N N . LYS A 1 81 ? -11.594 5.498 9.374 1.00 96.56 81 LYS A N 1
ATOM 653 C CA . LYS A 1 81 ? -11.300 6.932 9.413 1.00 96.56 81 LYS A CA 1
ATOM 654 C C . LYS A 1 81 ? -9.908 7.202 9.983 1.00 96.56 81 LYS A C 1
ATOM 656 O O . LYS A 1 81 ? -9.163 7.989 9.403 1.00 96.56 81 LYS A O 1
ATOM 661 N N . ALA A 1 82 ? -9.537 6.537 11.076 1.00 96.94 82 ALA A N 1
ATOM 662 C CA . ALA A 1 82 ? -8.232 6.710 11.703 1.00 96.94 82 ALA A CA 1
ATOM 663 C C . ALA A 1 82 ? -7.079 6.164 10.832 1.00 96.94 82 ALA A C 1
ATOM 665 O O . ALA A 1 82 ? -6.038 6.810 10.734 1.00 96.94 82 ALA A O 1
ATOM 666 N N . LEU A 1 83 ? -7.274 5.041 10.127 1.00 97.00 83 LEU A N 1
ATOM 667 C CA . LEU A 1 83 ? -6.312 4.509 9.148 1.00 97.00 83 LEU A CA 1
ATOM 668 C C . LEU A 1 83 ? -6.098 5.470 7.971 1.00 97.00 83 LEU A C 1
ATOM 670 O O . LEU A 1 83 ? -4.958 5.747 7.596 1.00 97.00 83 LEU A O 1
ATOM 674 N N . LEU A 1 84 ? -7.181 6.013 7.408 1.00 96.75 84 LEU A N 1
ATOM 675 C CA . LEU A 1 84 ? -7.100 6.990 6.319 1.00 96.75 84 LEU A CA 1
ATOM 676 C C . LEU A 1 84 ? -6.434 8.293 6.777 1.00 96.75 84 LEU A C 1
ATOM 678 O O . LEU A 1 84 ? -5.636 8.871 6.041 1.00 96.75 84 LEU A O 1
ATOM 682 N N . GLN A 1 85 ? -6.719 8.741 7.999 1.00 97.50 85 GLN A N 1
ATOM 683 C CA . GLN A 1 85 ? -6.068 9.910 8.581 1.00 97.50 85 GLN A CA 1
ATOM 684 C C . GLN A 1 85 ? -4.570 9.666 8.812 1.00 97.50 85 GLN A C 1
ATOM 686 O O . GLN A 1 85 ? -3.760 10.539 8.508 1.00 97.50 85 GLN A O 1
ATOM 691 N N . LEU A 1 86 ? -4.181 8.466 9.256 1.00 96.81 86 LEU A N 1
ATOM 692 C CA . LEU A 1 86 ? -2.774 8.095 9.398 1.00 96.81 86 LEU A CA 1
ATOM 693 C C . LEU A 1 86 ? -2.043 8.129 8.052 1.00 96.81 86 LEU A C 1
ATOM 695 O O . LEU A 1 86 ? -0.943 8.671 7.977 1.00 96.81 86 LEU A O 1
ATOM 699 N N . ALA A 1 87 ? -2.656 7.610 6.984 1.00 96.25 87 ALA A N 1
ATOM 700 C CA . ALA A 1 87 ? -2.076 7.662 5.642 1.00 96.25 87 ALA A CA 1
ATOM 701 C C . ALA A 1 87 ? -1.850 9.109 5.159 1.00 96.25 87 ALA A C 1
ATOM 703 O O . ALA A 1 87 ? -0.809 9.408 4.569 1.00 96.25 87 ALA A O 1
ATOM 704 N N . LYS A 1 88 ? -2.787 10.020 5.461 1.00 95.88 88 LYS A N 1
ATOM 705 C CA . LYS A 1 88 ? -2.653 11.457 5.169 1.00 95.88 88 LYS A CA 1
ATOM 706 C C . LYS A 1 88 ? -1.530 12.105 5.978 1.00 95.88 88 LYS A C 1
ATOM 708 O O . LYS A 1 88 ? -0.676 12.775 5.408 1.00 95.88 88 LYS A O 1
ATOM 713 N N . GLU A 1 89 ? -1.486 11.883 7.291 1.00 95.62 89 GLU A N 1
ATOM 714 C CA . GLU A 1 89 ? -0.460 12.458 8.177 1.00 95.62 89 GLU A CA 1
ATOM 715 C C . GLU A 1 89 ? 0.952 11.932 7.888 1.00 95.62 89 GLU A C 1
ATOM 717 O O . GLU A 1 89 ? 1.933 12.665 8.045 1.00 95.62 89 GLU A O 1
ATOM 722 N N . ALA A 1 90 ? 1.049 10.680 7.433 1.00 94.12 90 ALA A N 1
ATOM 723 C CA . ALA A 1 90 ? 2.285 10.064 6.966 1.00 94.12 90 ALA A CA 1
ATOM 724 C C . ALA A 1 90 ? 2.723 10.559 5.573 1.00 94.12 90 ALA A C 1
ATOM 726 O O . ALA A 1 90 ? 3.840 10.264 5.151 1.00 94.12 90 ALA A O 1
ATOM 727 N N . GLY A 1 91 ? 1.877 11.316 4.864 1.00 94.00 91 GLY A N 1
ATOM 728 C CA . GLY A 1 91 ? 2.194 11.880 3.552 1.00 94.0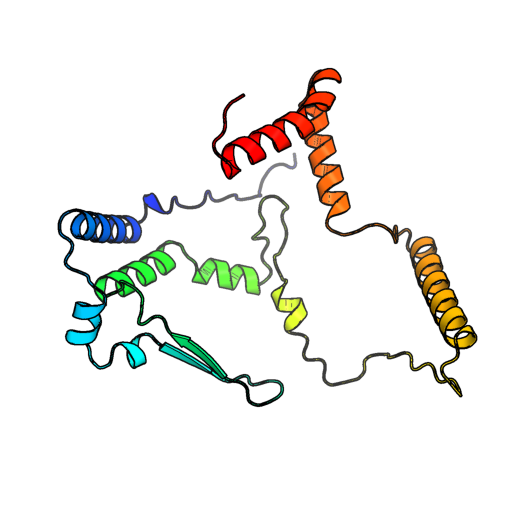0 91 GLY A CA 1
ATOM 729 C C . GLY A 1 91 ? 2.253 10.838 2.434 1.00 94.00 91 GLY A C 1
ATOM 730 O O . GLY A 1 91 ? 3.035 10.998 1.501 1.00 94.00 91 GLY A O 1
ATOM 731 N N . VAL A 1 92 ? 1.463 9.760 2.512 1.00 95.31 92 VAL A N 1
ATOM 732 C CA . VAL A 1 92 ? 1.488 8.670 1.515 1.00 95.31 92 VAL A CA 1
ATOM 733 C C . VAL A 1 92 ? 1.202 9.185 0.101 1.00 95.31 92 VAL A C 1
ATOM 735 O O . VAL A 1 92 ? 1.870 8.773 -0.843 1.00 95.31 92 VAL A O 1
ATOM 738 N N . GLU A 1 93 ? 0.245 10.103 -0.050 1.00 95.19 93 GLU A N 1
ATOM 739 C CA . GLU A 1 93 ? -0.114 10.693 -1.348 1.00 95.19 93 GLU A CA 1
ATOM 740 C C . GLU A 1 93 ? 1.024 11.549 -1.916 1.00 95.19 93 GLU A C 1
ATOM 742 O O . GLU A 1 93 ? 1.380 11.389 -3.078 1.00 95.19 93 GLU A O 1
ATOM 747 N N . GLU A 1 94 ? 1.672 12.362 -1.076 1.00 93.31 94 GLU A N 1
ATOM 748 C CA . GLU A 1 94 ? 2.856 13.137 -1.464 1.00 93.31 94 GLU A CA 1
ATOM 749 C C . GLU A 1 94 ? 3.991 12.204 -1.913 1.00 93.31 94 GLU A C 1
ATOM 751 O O . GLU A 1 94 ? 4.555 12.387 -2.987 1.00 93.31 94 GLU A O 1
ATOM 756 N N . GLN A 1 95 ? 4.307 11.155 -1.143 1.00 93.44 95 GLN A N 1
ATOM 757 C CA . GLN A 1 95 ? 5.369 10.213 -1.520 1.00 93.44 95 GLN A CA 1
ATOM 758 C C . GLN A 1 95 ? 5.042 9.438 -2.801 1.00 93.44 95 GLN A C 1
ATOM 760 O O . GLN A 1 95 ? 5.934 9.207 -3.619 1.00 93.44 95 GLN A O 1
ATOM 765 N N . ARG A 1 96 ? 3.771 9.065 -3.002 1.00 95.31 96 ARG A N 1
ATOM 766 C CA . ARG A 1 96 ? 3.294 8.480 -4.259 1.00 95.31 96 ARG A CA 1
ATOM 767 C C . ARG A 1 96 ? 3.568 9.439 -5.415 1.00 95.31 96 ARG A C 1
ATOM 769 O O . ARG A 1 96 ? 4.185 9.029 -6.392 1.00 95.31 96 ARG A O 1
ATOM 776 N N . ASP A 1 97 ? 3.151 10.694 -5.308 1.00 95.69 97 ASP A N 1
ATOM 777 C CA . ASP A 1 97 ? 3.267 11.659 -6.405 1.00 95.69 97 ASP A CA 1
ATOM 778 C C . ASP A 1 97 ? 4.735 11.947 -6.748 1.00 95.69 97 ASP A C 1
ATOM 780 O O . ASP A 1 97 ? 5.104 11.936 -7.921 1.00 95.69 97 ASP A O 1
ATOM 784 N N . ARG A 1 98 ? 5.607 12.053 -5.736 1.00 94.00 98 ARG A N 1
ATOM 785 C CA . ARG A 1 98 ? 7.067 12.162 -5.912 1.00 94.00 98 ARG A CA 1
ATOM 786 C C . ARG A 1 98 ? 7.665 10.952 -6.637 1.00 94.00 98 ARG A C 1
ATOM 788 O O . ARG A 1 98 ? 8.517 11.117 -7.510 1.00 94.00 98 ARG A O 1
ATOM 795 N N . MET A 1 99 ? 7.205 9.737 -6.315 1.00 94.62 99 MET A N 1
ATOM 796 C CA . MET A 1 99 ? 7.608 8.518 -7.028 1.00 94.62 99 MET A CA 1
ATOM 797 C C . MET A 1 99 ? 7.227 8.600 -8.510 1.00 94.62 99 MET A C 1
ATOM 799 O O . MET A 1 99 ? 8.068 8.352 -9.371 1.00 94.62 99 MET A O 1
ATOM 803 N N . PHE A 1 100 ? 5.978 8.965 -8.820 1.00 91.81 100 PHE A N 1
ATOM 804 C CA . PHE A 1 100 ? 5.498 9.071 -10.203 1.00 91.81 100 PHE A CA 1
ATOM 805 C C . PHE A 1 100 ? 6.153 10.219 -10.982 1.00 91.81 100 PHE A C 1
ATOM 807 O O . PHE A 1 100 ? 6.358 10.082 -12.185 1.00 91.81 100 PHE A O 1
ATOM 814 N N . ALA A 1 101 ? 6.536 11.306 -10.309 1.00 92.50 101 ALA A N 1
ATOM 815 C CA . ALA A 1 101 ? 7.300 12.407 -10.892 1.00 92.50 101 ALA A CA 1
ATOM 816 C C . ALA A 1 101 ? 8.773 12.049 -11.173 1.00 92.50 101 ALA A C 1
ATOM 818 O O . ALA A 1 101 ? 9.480 12.822 -11.816 1.00 92.50 101 ALA A O 1
ATOM 819 N N . GLY A 1 102 ? 9.245 10.884 -10.714 1.00 90.88 102 GLY A N 1
ATOM 820 C CA . GLY A 1 102 ? 10.629 10.454 -10.902 1.00 90.88 102 GLY A CA 1
ATOM 821 C C . GLY A 1 102 ? 11.623 11.151 -9.982 1.00 90.88 102 GLY A C 1
ATOM 822 O O . GLY A 1 102 ? 12.812 11.189 -10.290 1.00 90.88 102 GLY A O 1
ATOM 823 N N . GLU A 1 103 ? 11.169 11.686 -8.850 1.00 92.44 103 GLU A N 1
ATOM 824 C CA . GLU A 1 103 ? 12.073 12.243 -7.851 1.00 92.44 103 GLU A CA 1
ATOM 825 C C . GLU A 1 103 ? 12.968 11.165 -7.229 1.00 92.44 103 GLU A C 1
ATOM 827 O O . GLU A 1 103 ? 12.616 9.983 -7.158 1.00 92.44 103 GLU A O 1
ATOM 832 N N . HIS A 1 104 ? 14.119 11.593 -6.707 1.00 91.00 104 HIS A N 1
ATOM 833 C CA . HIS A 1 104 ? 15.097 10.730 -6.048 1.00 91.00 104 HIS A CA 1
ATOM 834 C C . HIS A 1 104 ? 14.651 10.332 -4.631 1.00 91.00 104 HIS A C 1
ATOM 836 O O . HIS A 1 104 ? 15.231 10.734 -3.623 1.00 91.00 104 HIS A O 1
ATOM 842 N N . ILE A 1 105 ? 13.570 9.554 -4.544 1.00 90.06 105 ILE A N 1
ATOM 843 C CA . ILE A 1 105 ? 13.015 9.088 -3.267 1.00 90.06 105 ILE A CA 1
ATOM 844 C C . ILE A 1 105 ? 13.836 7.949 -2.642 1.00 90.06 105 ILE A C 1
ATOM 846 O O . ILE A 1 105 ? 13.735 7.724 -1.437 1.00 90.06 105 ILE A O 1
ATOM 850 N N . ASN A 1 106 ? 14.669 7.245 -3.421 1.00 90.12 106 ASN A N 1
ATOM 851 C CA . ASN A 1 106 ? 15.674 6.330 -2.878 1.00 90.12 106 ASN A CA 1
ATOM 852 C C . ASN A 1 106 ? 16.883 7.155 -2.425 1.00 90.12 106 ASN A C 1
ATOM 854 O O . ASN A 1 106 ? 17.829 7.372 -3.180 1.00 90.12 106 ASN A O 1
ATOM 858 N N . THR A 1 107 ? 16.828 7.636 -1.185 1.00 87.38 107 THR A N 1
ATOM 859 C CA . THR A 1 107 ? 17.818 8.575 -0.643 1.00 87.38 107 THR A CA 1
ATOM 860 C C . THR A 1 107 ? 19.171 7.940 -0.335 1.00 87.38 107 THR A C 1
ATOM 862 O O . THR A 1 107 ? 20.160 8.659 -0.274 1.00 87.38 107 THR A O 1
ATOM 865 N N . SER A 1 108 ? 19.243 6.622 -0.108 1.00 84.12 108 SER A N 1
ATOM 866 C CA . SER A 1 108 ? 20.522 5.945 0.163 1.00 84.12 108 SER A CA 1
ATOM 867 C C . SER A 1 108 ? 21.387 5.799 -1.084 1.00 84.12 108 SER A C 1
ATOM 869 O O . SER A 1 108 ? 22.608 5.797 -0.973 1.00 84.12 108 SER A O 1
ATOM 871 N N . GLU A 1 109 ? 20.762 5.677 -2.258 1.00 83.69 109 GLU A N 1
ATOM 872 C CA . GLU A 1 109 ? 21.466 5.571 -3.542 1.00 83.69 109 GLU A CA 1
ATOM 873 C C . GLU A 1 109 ? 21.364 6.844 -4.394 1.00 83.69 109 GLU A C 1
ATOM 875 O O . GLU A 1 109 ? 21.958 6.885 -5.465 1.00 83.69 109 GLU A O 1
ATOM 880 N N . ASP A 1 110 ? 20.611 7.853 -3.940 1.00 88.12 110 ASP A N 1
ATOM 881 C CA . ASP A 1 110 ? 20.254 9.066 -4.690 1.00 88.12 110 ASP A CA 1
ATOM 882 C C . ASP A 1 110 ? 19.659 8.755 -6.077 1.00 88.12 110 ASP A C 1
ATOM 884 O O . ASP A 1 110 ? 20.184 9.140 -7.122 1.00 88.12 110 ASP A O 1
ATOM 888 N N . ARG A 1 111 ? 18.567 7.976 -6.094 1.00 85.69 111 ARG A N 1
ATOM 889 C CA . ARG A 1 111 ? 17.945 7.482 -7.336 1.00 85.69 111 ARG A CA 1
ATOM 890 C C . ARG A 1 111 ? 16.431 7.619 -7.353 1.00 85.69 111 ARG A C 1
ATOM 892 O O . ARG A 1 111 ? 15.749 7.473 -6.337 1.00 85.69 111 ARG A O 1
ATOM 899 N N . ALA A 1 112 ? 15.899 7.817 -8.555 1.00 91.44 112 ALA A N 1
ATOM 900 C CA . ALA A 1 112 ? 14.475 7.686 -8.829 1.00 91.44 112 ALA A CA 1
ATOM 901 C C . ALA A 1 112 ? 14.000 6.225 -8.729 1.00 91.44 112 ALA A C 1
ATOM 903 O O . ALA A 1 112 ? 14.754 5.287 -9.005 1.00 91.44 112 ALA A O 1
ATOM 904 N N . VAL A 1 113 ? 12.722 6.026 -8.392 1.00 92.50 113 VAL A N 1
ATOM 905 C CA . VAL A 1 113 ? 12.075 4.703 -8.324 1.00 92.50 113 VAL A CA 1
ATOM 906 C C . VAL A 1 113 ? 10.919 4.653 -9.325 1.00 92.50 113 VAL A C 1
ATOM 908 O O . VAL A 1 113 ? 9.783 4.972 -8.999 1.00 92.50 113 VAL A O 1
ATOM 911 N N . LEU A 1 114 ? 11.208 4.247 -10.566 1.00 90.94 114 LEU A N 1
ATOM 912 C CA . LEU A 1 114 ? 10.289 4.364 -11.713 1.00 90.94 114 LEU A CA 1
ATOM 913 C C . LEU A 1 114 ? 9.906 3.016 -12.352 1.00 90.94 114 LEU A C 1
ATOM 915 O O . LEU A 1 114 ? 9.769 2.896 -13.569 1.00 90.94 114 LEU A O 1
ATOM 919 N N . HIS A 1 115 ? 9.694 1.973 -11.546 1.00 89.44 115 HIS A N 1
ATOM 920 C CA . HIS A 1 115 ? 9.229 0.674 -12.060 1.00 89.44 115 HIS A CA 1
ATOM 921 C C . HIS A 1 115 ? 7.850 0.767 -12.747 1.00 89.44 115 HIS A C 1
ATOM 923 O O . HIS A 1 115 ? 7.548 -0.024 -13.641 1.00 89.44 115 HIS A O 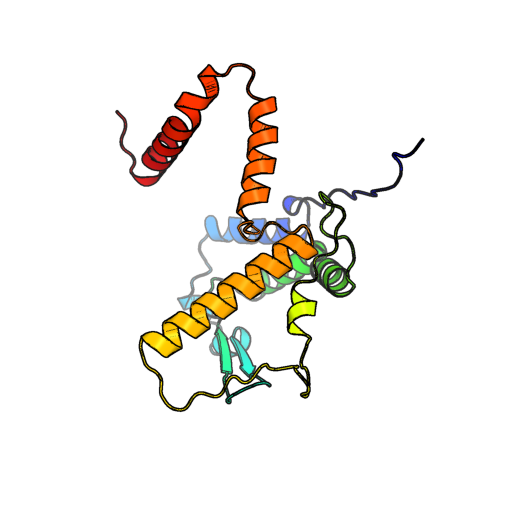1
ATOM 929 N N . THR A 1 116 ? 7.033 1.755 -12.372 1.00 87.62 116 THR A N 1
ATOM 930 C CA . THR A 1 116 ? 5.750 2.071 -13.014 1.00 87.62 116 THR A CA 1
ATOM 931 C C . THR A 1 116 ? 5.935 2.519 -14.466 1.00 87.62 116 THR A C 1
ATOM 933 O O . THR A 1 116 ? 5.228 2.021 -15.340 1.00 87.62 116 THR A O 1
ATOM 936 N N . ALA A 1 117 ? 6.948 3.343 -14.762 1.00 83.25 117 ALA A N 1
ATOM 937 C CA . ALA A 1 117 ? 7.239 3.840 -16.111 1.00 83.25 117 ALA A CA 1
ATOM 938 C C . ALA A 1 117 ? 7.572 2.722 -17.118 1.00 83.25 117 ALA A C 1
ATOM 940 O O . ALA A 1 117 ? 7.312 2.858 -18.314 1.00 83.25 117 ALA A O 1
ATOM 941 N N . LEU A 1 118 ? 8.101 1.585 -16.646 1.00 80.00 118 LEU A N 1
ATOM 942 C CA . LEU A 1 118 ? 8.348 0.408 -17.488 1.00 80.00 118 LEU A CA 1
ATOM 943 C C . LEU A 1 118 ? 7.047 -0.208 -18.023 1.00 80.00 118 LEU A C 1
ATOM 945 O O . LEU A 1 118 ? 7.051 -0.795 -19.103 1.00 80.00 118 LEU A O 1
ATOM 949 N N . ARG A 1 119 ? 5.946 -0.074 -17.272 1.00 75.56 119 ARG A N 1
ATOM 950 C CA . ARG A 1 119 ? 4.630 -0.647 -17.592 1.00 75.56 119 ARG A CA 1
ATOM 951 C C . ARG A 1 119 ? 3.684 0.347 -18.266 1.00 75.56 119 ARG A C 1
ATOM 953 O O . ARG A 1 119 ? 2.735 -0.087 -18.904 1.00 75.56 119 ARG A O 1
ATOM 960 N N . THR A 1 120 ? 3.971 1.649 -18.204 1.00 62.94 120 THR A N 1
ATOM 961 C CA . THR A 1 120 ? 3.228 2.706 -18.925 1.00 62.94 120 THR A CA 1
ATOM 962 C C . THR A 1 120 ? 3.416 2.637 -20.447 1.00 62.94 120 THR A C 1
ATOM 964 O O . THR A 1 120 ? 2.742 3.326 -21.206 1.00 62.94 120 THR A O 1
ATOM 967 N N . LYS A 1 121 ? 4.327 1.787 -20.922 1.00 51.69 121 LYS A N 1
ATOM 968 C CA . LYS A 1 121 ? 4.597 1.553 -22.337 1.00 51.69 121 LYS A CA 1
ATOM 969 C C . LYS A 1 121 ? 3.520 0.668 -22.983 1.00 51.69 121 LYS A C 1
ATOM 971 O O . LYS A 1 121 ? 3.768 -0.491 -23.318 1.00 51.69 121 LYS A O 1
ATOM 976 N N . VAL A 1 122 ? 2.333 1.232 -23.204 1.00 53.06 122 VAL A N 1
ATOM 977 C CA . VAL A 1 122 ? 1.422 0.740 -24.247 1.00 53.06 122 VAL A CA 1
ATOM 978 C C . VAL A 1 122 ? 2.013 1.203 -25.577 1.00 53.06 122 VAL A C 1
ATOM 980 O O . VAL A 1 122 ? 1.862 2.350 -25.977 1.00 53.06 122 VAL A O 1
ATOM 983 N N . PHE A 1 123 ? 2.796 0.339 -26.218 1.00 54.34 123 PHE A N 1
ATOM 984 C CA . PHE A 1 123 ? 3.304 0.614 -27.558 1.00 54.34 123 PHE A CA 1
ATOM 985 C C . PHE A 1 123 ? 2.302 0.086 -28.582 1.00 54.34 123 PHE A C 1
ATOM 987 O O . PHE A 1 123 ? 2.185 -1.131 -28.754 1.00 54.34 123 PHE A O 1
ATOM 994 N N . GLU A 1 124 ? 1.602 0.991 -29.260 1.00 51.56 124 GLU A N 1
ATOM 995 C CA . GLU A 1 124 ? 0.778 0.688 -30.433 1.00 51.56 124 GLU A CA 1
ATOM 996 C C . GLU A 1 124 ? 1.676 0.330 -31.631 1.00 51.56 124 GLU A C 1
ATOM 998 O O . GLU A 1 124 ? 1.929 1.133 -32.520 1.00 51.56 124 GLU A O 1
ATOM 1003 N N . GLY A 1 125 ? 2.206 -0.894 -31.642 1.00 51.91 125 GLY A N 1
ATOM 1004 C CA . GLY A 1 125 ? 2.897 -1.454 -32.804 1.00 51.91 125 GLY A CA 1
ATOM 1005 C C . GLY A 1 125 ? 4.297 -0.891 -33.093 1.00 51.91 125 GLY A C 1
ATOM 1006 O O . GLY A 1 125 ? 4.776 0.058 -32.486 1.00 51.91 125 GLY A O 1
ATOM 1007 N N . ASN A 1 126 ? 4.980 -1.560 -34.027 1.00 54.56 126 ASN A N 1
ATOM 1008 C CA . ASN A 1 126 ? 6.372 -1.337 -34.436 1.00 54.56 126 ASN A CA 1
ATOM 1009 C C . ASN A 1 126 ? 7.455 -1.745 -33.414 1.00 54.56 126 ASN A C 1
ATOM 1011 O O . ASN A 1 126 ? 8.406 -1.017 -33.129 1.00 54.56 126 ASN A O 1
ATOM 1015 N N . ARG A 1 127 ? 7.352 -2.977 -32.896 1.00 55.91 127 ARG A N 1
ATOM 1016 C CA . ARG A 1 127 ? 8.525 -3.658 -32.330 1.00 55.91 127 ARG A CA 1
ATOM 1017 C C . ARG A 1 127 ? 9.342 -4.241 -33.484 1.00 55.91 127 ARG A C 1
ATOM 1019 O O . ARG A 1 127 ? 8.778 -5.042 -34.233 1.00 55.91 127 ARG A O 1
ATOM 1026 N N . PRO A 1 128 ? 10.645 -3.939 -33.610 1.00 58.97 128 PRO A N 1
ATOM 1027 C CA . PRO A 1 128 ? 11.516 -4.780 -34.412 1.00 58.97 128 PRO A CA 1
ATOM 1028 C C . PRO A 1 128 ? 11.474 -6.182 -33.797 1.00 58.97 128 PRO A C 1
ATOM 1030 O O . PRO A 1 128 ? 11.991 -6.422 -32.707 1.00 58.97 128 PRO A O 1
ATOM 1033 N N . SER A 1 129 ? 10.770 -7.091 -34.461 1.00 63.62 129 SER A N 1
ATOM 1034 C CA . SER A 1 129 ? 10.749 -8.505 -34.117 1.00 63.62 129 SER A CA 1
ATOM 1035 C C . SER A 1 129 ? 11.591 -9.233 -35.151 1.00 63.62 129 SER A C 1
ATOM 1037 O O . SER A 1 129 ? 11.468 -9.003 -36.353 1.00 63.62 129 SER A O 1
ATOM 1039 N N . THR A 1 130 ? 12.496 -10.086 -34.688 1.00 77.56 130 THR A N 1
ATOM 1040 C CA . THR A 1 130 ? 13.216 -10.988 -35.582 1.00 77.56 130 THR A CA 1
ATOM 1041 C C . THR A 1 130 ? 12.355 -12.229 -35.750 1.00 77.56 130 THR A C 1
ATOM 1043 O O . THR A 1 130 ? 12.231 -13.023 -34.821 1.00 77.56 130 THR A O 1
ATOM 1046 N N . SER A 1 131 ? 11.745 -12.384 -36.922 1.00 85.19 131 SER A N 1
ATOM 1047 C CA . SER A 1 131 ? 11.088 -13.635 -37.298 1.00 85.19 131 SER A CA 1
ATOM 1048 C C . SER A 1 131 ? 12.114 -14.542 -37.969 1.00 85.19 131 SER A C 1
ATOM 1050 O O . SER A 1 131 ? 12.714 -14.153 -38.968 1.00 85.19 131 SER A O 1
ATOM 1052 N N . VAL A 1 132 ? 12.331 -15.738 -37.420 1.00 86.88 132 VAL A N 1
ATOM 1053 C CA . VAL A 1 132 ? 13.209 -16.756 -38.013 1.00 86.88 132 VAL A CA 1
ATOM 1054 C C . VAL A 1 132 ? 12.322 -17.864 -38.562 1.00 86.88 132 VAL A C 1
ATOM 1056 O O . VAL A 1 132 ? 11.678 -18.571 -37.792 1.00 86.88 132 VAL A O 1
ATOM 1059 N N . MET A 1 133 ? 12.261 -17.995 -39.887 1.00 90.62 133 MET A N 1
ATOM 1060 C CA . MET A 1 133 ? 11.523 -19.079 -40.536 1.00 90.62 133 MET A CA 1
ATOM 1061 C C . MET A 1 133 ? 12.451 -20.250 -40.846 1.00 90.62 133 MET A C 1
ATOM 1063 O O . MET A 1 133 ? 13.570 -20.064 -41.318 1.00 90.62 133 MET A O 1
ATOM 1067 N N . PHE A 1 134 ? 11.961 -21.460 -40.605 1.00 89.31 134 PHE A N 1
ATOM 1068 C CA . PHE A 1 134 ? 12.623 -22.707 -40.963 1.00 89.31 134 PHE A CA 1
ATOM 1069 C C . PHE A 1 134 ? 11.563 -23.744 -41.374 1.00 89.31 134 PHE A C 1
ATOM 1071 O O . PHE A 1 134 ? 10.441 -23.682 -40.872 1.00 89.31 134 PHE A O 1
ATOM 1078 N N . PRO A 1 135 ? 11.880 -24.696 -42.271 1.00 86.56 135 PRO A N 1
ATOM 1079 C CA . PRO A 1 135 ? 10.874 -25.608 -42.824 1.00 86.56 135 PRO A CA 1
ATOM 1080 C C . PRO A 1 135 ? 10.253 -26.575 -41.805 1.00 86.56 135 PRO A C 1
ATOM 1082 O O . PRO A 1 135 ? 9.072 -26.891 -41.903 1.00 86.56 135 PRO A O 1
ATOM 1085 N N . LEU A 1 136 ? 11.039 -27.065 -40.838 1.00 92.81 136 LEU A N 1
ATOM 1086 C CA . LEU A 1 136 ? 10.588 -28.018 -39.820 1.00 92.81 136 LEU A CA 1
ATOM 1087 C C . LEU A 1 136 ? 11.434 -27.903 -38.549 1.00 92.81 136 LEU A C 1
ATOM 1089 O O . LEU A 1 136 ? 12.652 -27.734 -38.621 1.00 92.81 136 LEU A O 1
ATOM 1093 N N . MET A 1 137 ? 10.801 -28.041 -37.381 1.00 93.94 137 MET A N 1
ATOM 1094 C CA . MET A 1 137 ? 11.515 -28.089 -36.107 1.00 93.94 137 MET A CA 1
ATOM 1095 C C . MET A 1 137 ? 12.148 -29.468 -35.899 1.00 93.94 137 MET A C 1
ATOM 1097 O O . MET A 1 137 ? 11.492 -30.405 -35.452 1.00 93.94 137 MET A O 1
ATOM 1101 N N . THR A 1 138 ? 13.436 -29.586 -36.216 1.00 96.00 138 THR A N 1
ATOM 1102 C CA . THR A 1 138 ? 14.240 -30.787 -35.940 1.00 96.00 138 THR A CA 1
ATOM 1103 C C . THR A 1 138 ? 15.237 -30.523 -34.805 1.00 96.00 138 THR A C 1
ATOM 1105 O O . THR A 1 138 ? 15.552 -29.358 -34.544 1.00 96.00 138 THR A O 1
ATOM 1108 N N . PRO A 1 139 ? 15.800 -31.557 -34.148 1.00 96.88 139 PRO A N 1
ATOM 1109 C CA . PRO A 1 139 ? 16.871 -31.369 -33.165 1.00 96.88 139 PRO A CA 1
ATOM 1110 C C . PRO A 1 139 ? 18.068 -30.577 -33.712 1.00 96.88 139 PRO A C 1
ATOM 1112 O O . PRO A 1 139 ? 18.637 -29.752 -33.003 1.00 96.88 139 PRO A O 1
ATOM 1115 N N . SER A 1 140 ? 18.406 -30.764 -34.994 1.00 95.06 140 SER A N 1
ATOM 1116 C CA . SER A 1 140 ? 19.458 -29.994 -35.669 1.00 95.06 140 SER A CA 1
ATOM 1117 C C . SER A 1 140 ? 19.087 -28.512 -35.792 1.00 95.06 140 SER A C 1
ATOM 1119 O O . SER A 1 140 ? 19.884 -27.644 -35.440 1.00 95.06 140 SER A O 1
ATOM 1121 N N . THR A 1 141 ? 17.853 -28.211 -36.209 1.00 95.81 141 THR A N 1
ATOM 1122 C CA . THR A 1 141 ? 17.347 -26.833 -36.307 1.00 95.81 141 THR A CA 1
ATOM 1123 C C . THR A 1 141 ? 17.293 -26.154 -34.938 1.00 95.81 141 THR A C 1
ATOM 1125 O O . THR A 1 141 ? 17.681 -24.996 -34.816 1.00 95.81 141 THR A O 1
ATOM 1128 N N . LEU A 1 142 ? 16.868 -26.869 -33.893 1.00 94.62 142 LEU A N 1
ATOM 1129 C CA . LEU A 1 142 ? 16.871 -26.354 -32.524 1.00 94.62 142 LEU A CA 1
ATOM 1130 C C . LEU A 1 142 ? 18.297 -26.049 -32.045 1.00 94.62 142 LEU A C 1
ATOM 1132 O O . LEU A 1 142 ? 18.542 -24.968 -31.514 1.00 94.62 142 LEU A O 1
ATOM 1136 N N . GLY A 1 143 ? 19.246 -26.960 -32.283 1.00 96.56 143 GLY A N 1
ATOM 1137 C CA . GLY A 1 143 ? 20.658 -26.748 -31.953 1.00 96.56 143 GLY A CA 1
ATOM 1138 C C . GLY A 1 143 ? 21.253 -25.529 -32.663 1.00 96.56 143 GLY A C 1
ATOM 1139 O O . GLY A 1 143 ? 21.944 -24.727 -32.037 1.00 96.56 143 GLY A O 1
ATOM 1140 N N . ALA A 1 144 ? 20.921 -25.327 -33.942 1.00 94.75 144 ALA A N 1
ATOM 1141 C CA . ALA A 1 144 ? 21.340 -24.147 -34.696 1.00 94.75 144 ALA A CA 1
ATOM 1142 C C . ALA A 1 144 ? 20.760 -22.842 -34.117 1.00 94.75 144 ALA A C 1
ATOM 1144 O O . ALA A 1 144 ? 21.476 -21.847 -34.015 1.00 94.75 144 ALA A O 1
ATOM 1145 N N . LEU A 1 145 ? 19.492 -22.842 -33.687 1.00 94.12 145 LEU A N 1
ATOM 1146 C CA . LEU A 1 145 ? 18.868 -21.679 -33.046 1.00 94.12 145 LEU A CA 1
ATOM 1147 C C . LEU A 1 145 ? 19.515 -21.343 -31.698 1.00 94.12 145 LEU A C 1
ATOM 1149 O O . LEU A 1 145 ? 19.753 -20.167 -31.420 1.00 94.12 145 LEU A O 1
ATOM 1153 N N . ILE A 1 146 ? 19.825 -22.356 -30.883 1.00 92.88 146 ILE A N 1
ATOM 1154 C CA . ILE A 1 146 ? 20.529 -22.176 -29.606 1.00 92.88 146 ILE A CA 1
ATOM 1155 C C . ILE A 1 146 ? 21.926 -21.604 -29.860 1.00 92.88 146 ILE A C 1
ATOM 1157 O O . ILE A 1 146 ? 22.274 -20.580 -29.281 1.00 92.88 146 ILE A O 1
ATOM 1161 N N . SER A 1 147 ? 22.686 -22.195 -30.786 1.00 95.50 147 SER A N 1
ATOM 1162 C CA . SER A 1 147 ? 24.032 -21.724 -31.131 1.00 95.50 147 SER A CA 1
ATOM 1163 C C . SER A 1 147 ? 24.028 -20.280 -31.647 1.00 95.50 147 SER A C 1
ATOM 1165 O O . SER A 1 147 ? 24.835 -19.456 -31.214 1.00 95.50 147 SER A O 1
ATOM 1167 N N . MET A 1 148 ? 23.072 -19.932 -32.514 1.00 93.81 148 MET A N 1
ATOM 1168 C CA . MET A 1 148 ? 22.876 -18.560 -32.988 1.00 93.81 148 MET A CA 1
ATOM 1169 C C . MET A 1 148 ? 22.557 -17.602 -31.831 1.00 93.81 148 MET A C 1
ATOM 1171 O O . MET A 1 148 ? 23.096 -16.494 -31.783 1.00 93.81 148 MET A O 1
ATOM 1175 N N . TYR A 1 149 ? 21.687 -18.010 -30.902 1.00 88.62 149 TYR A N 1
ATOM 1176 C CA . TYR A 1 149 ? 21.338 -17.210 -29.730 1.00 88.62 149 TYR A CA 1
ATOM 1177 C C . TYR A 1 149 ? 22.557 -16.979 -28.830 1.00 88.62 149 TYR A C 1
ATOM 1179 O O . TYR A 1 149 ? 22.862 -15.833 -28.506 1.00 88.62 149 TYR A O 1
ATOM 1187 N N . GLU A 1 150 ? 23.298 -18.032 -28.488 1.00 91.69 150 GLU A N 1
ATOM 1188 C CA . GLU A 1 150 ? 24.500 -17.944 -27.654 1.00 91.69 150 GLU A CA 1
ATOM 1189 C C . GLU A 1 150 ? 25.576 -17.066 -28.293 1.00 91.69 150 GLU A C 1
ATOM 1191 O O . GLU A 1 150 ? 26.123 -16.186 -27.630 1.00 91.69 150 GLU A O 1
ATOM 1196 N N . HIS A 1 151 ? 25.827 -17.228 -29.595 1.00 93.75 151 HIS A N 1
ATOM 1197 C CA . HIS A 1 151 ? 26.798 -16.407 -30.311 1.00 93.75 151 HIS A CA 1
ATOM 1198 C C . HIS A 1 151 ? 26.387 -14.929 -30.361 1.00 93.75 151 HIS A C 1
ATOM 1200 O O . HIS A 1 151 ? 27.219 -14.043 -30.155 1.00 93.75 151 HIS A O 1
ATOM 1206 N N . LYS A 1 152 ? 25.098 -14.641 -30.592 1.00 90.19 152 LYS A N 1
ATOM 1207 C CA . LYS A 1 152 ? 24.565 -13.271 -30.562 1.00 90.19 152 LYS A CA 1
ATOM 1208 C C . LYS A 1 152 ? 24.793 -12.633 -29.195 1.00 90.19 152 LYS A C 1
ATOM 1210 O O . LYS A 1 152 ? 25.303 -11.516 -29.126 1.00 90.19 152 LYS A O 1
ATOM 1215 N N . ILE A 1 153 ? 24.404 -13.328 -28.128 1.00 82.44 153 ILE A N 1
ATOM 1216 C CA . ILE A 1 153 ? 24.528 -12.833 -26.757 1.00 82.44 153 ILE A CA 1
ATOM 1217 C C . ILE A 1 153 ? 26.008 -12.639 -26.407 1.00 82.44 153 ILE A C 1
ATOM 1219 O O . ILE A 1 153 ? 26.368 -11.557 -25.955 1.00 82.44 153 ILE A O 1
ATOM 1223 N N . PHE A 1 154 ? 26.878 -13.606 -26.724 1.00 88.62 154 PHE A N 1
ATOM 1224 C CA . PHE A 1 154 ? 28.331 -13.509 -26.537 1.00 88.62 154 PHE A CA 1
ATOM 1225 C C . PHE A 1 154 ? 28.932 -12.272 -27.213 1.00 88.62 154 PHE A C 1
ATOM 1227 O O . PHE A 1 154 ? 29.570 -11.450 -26.556 1.00 88.62 154 PHE A O 1
ATOM 1234 N N . THR A 1 155 ? 28.681 -12.104 -28.513 1.00 90.56 155 THR A N 1
ATOM 1235 C CA . THR A 1 155 ? 29.198 -10.971 -29.290 1.00 90.56 155 THR A CA 1
ATOM 1236 C C . THR A 1 155 ? 28.699 -9.643 -28.728 1.00 90.56 155 THR A C 1
ATOM 1238 O O . THR A 1 155 ? 29.473 -8.696 -28.613 1.00 90.56 155 THR A O 1
ATOM 1241 N N . GLN A 1 156 ? 27.432 -9.569 -28.309 1.00 84.69 156 GLN A N 1
ATOM 1242 C CA . GLN A 1 156 ? 26.897 -8.384 -27.637 1.00 84.69 156 GLN A CA 1
ATOM 1243 C C . GLN A 1 156 ? 27.617 -8.106 -26.310 1.00 84.69 156 GLN A C 1
ATOM 1245 O O . GLN A 1 156 ? 27.991 -6.967 -26.057 1.00 84.69 156 GLN A O 1
ATOM 1250 N N . GLY A 1 157 ? 27.893 -9.116 -25.486 1.00 84.94 157 GLY A N 1
ATOM 1251 C CA . GLY A 1 157 ? 28.654 -8.906 -24.250 1.00 84.94 157 GLY A CA 1
ATOM 1252 C C . GLY A 1 157 ? 30.067 -8.387 -24.498 1.00 84.94 157 GLY A C 1
ATOM 1253 O O . GLY A 1 157 ? 30.490 -7.437 -23.844 1.00 84.94 157 GLY A O 1
ATOM 1254 N N . VAL A 1 158 ? 30.771 -8.947 -25.487 1.00 89.00 158 VAL A N 1
ATOM 1255 C CA . VAL A 1 158 ? 32.132 -8.516 -25.848 1.00 89.00 158 VAL A CA 1
ATOM 1256 C C . VAL A 1 158 ? 32.142 -7.085 -26.384 1.00 89.00 158 VAL A C 1
ATOM 1258 O O . VAL A 1 158 ? 32.925 -6.265 -25.913 1.00 89.00 158 VAL A O 1
ATOM 1261 N N . VAL A 1 159 ? 31.264 -6.765 -27.340 1.00 88.31 159 VAL A N 1
ATOM 1262 C CA . VAL A 1 159 ? 31.212 -5.436 -27.976 1.00 88.31 159 VAL A CA 1
ATOM 1263 C C . VAL A 1 159 ? 30.847 -4.348 -26.971 1.00 88.31 159 VAL A C 1
ATOM 1265 O O . VAL A 1 159 ? 31.414 -3.259 -27.008 1.00 88.31 159 VAL A O 1
ATOM 1268 N N . TRP A 1 160 ? 29.906 -4.632 -26.073 1.00 82.31 160 TRP A N 1
ATOM 1269 C CA . TRP A 1 160 ? 29.388 -3.643 -25.129 1.00 82.31 160 TRP A CA 1
ATOM 1270 C C . TRP A 1 160 ? 30.127 -3.646 -23.784 1.00 82.31 160 TRP A C 1
ATOM 1272 O O . TRP A 1 160 ? 29.793 -2.848 -22.911 1.00 82.31 160 TRP A O 1
ATOM 1282 N N . GLY A 1 161 ? 31.118 -4.526 -23.595 1.00 82.00 161 GLY A N 1
ATOM 1283 C CA . GLY A 1 161 ? 31.835 -4.672 -22.325 1.00 82.00 161 GLY A CA 1
ATOM 1284 C C . GLY A 1 161 ? 30.932 -5.117 -21.169 1.00 82.00 161 GLY A C 1
ATOM 1285 O O . GLY A 1 161 ? 31.199 -4.789 -20.015 1.00 82.00 161 GLY A O 1
ATOM 1286 N N . VAL A 1 162 ? 29.845 -5.833 -21.473 1.00 76.19 162 VAL A N 1
ATOM 1287 C CA . VAL A 1 162 ? 28.850 -6.297 -20.500 1.00 76.19 162 VAL A CA 1
ATOM 1288 C C . VAL A 1 162 ? 29.097 -7.768 -20.191 1.00 76.19 162 VAL A C 1
ATOM 1290 O O . VAL A 1 162 ? 29.131 -8.608 -21.090 1.00 76.19 162 VAL A O 1
ATOM 1293 N N . ASN A 1 163 ? 29.226 -8.103 -18.906 1.00 74.75 163 ASN A N 1
ATOM 1294 C CA . ASN A 1 163 ? 29.289 -9.493 -18.473 1.00 74.75 163 ASN A CA 1
ATOM 1295 C C . ASN A 1 163 ? 27.899 -10.142 -18.587 1.00 74.75 163 ASN A C 1
ATOM 1297 O O . ASN A 1 163 ? 26.958 -9.782 -17.890 1.00 74.75 163 ASN A O 1
ATOM 1301 N N . LEU A 1 164 ? 27.780 -11.121 -19.477 1.00 65.44 164 LEU A N 1
ATOM 1302 C CA . LEU A 1 164 ? 26.518 -11.778 -19.832 1.00 65.44 164 LEU A CA 1
ATOM 1303 C C . LEU A 1 164 ? 26.036 -12.782 -18.782 1.00 65.44 164 LEU A C 1
ATOM 1305 O O . LEU A 1 164 ? 24.867 -13.160 -18.777 1.00 65.44 164 LEU A O 1
ATOM 1309 N N . PHE A 1 165 ? 26.935 -13.207 -17.895 1.00 64.94 165 PHE A N 1
ATOM 1310 C CA . PHE A 1 165 ? 26.621 -14.072 -16.760 1.00 64.94 165 PHE A CA 1
ATOM 1311 C C . PHE A 1 165 ? 26.239 -13.267 -15.516 1.00 64.94 165 PHE A C 1
ATOM 1313 O O . PHE A 1 165 ? 26.063 -13.838 -14.437 1.00 64.94 165 PHE A O 1
ATOM 1320 N N . ASP A 1 166 ? 26.130 -11.945 -15.655 1.00 62.44 166 ASP A N 1
ATOM 1321 C CA . ASP A 1 166 ? 25.915 -11.053 -14.538 1.00 62.44 166 ASP A CA 1
ATOM 1322 C C . ASP A 1 166 ? 24.427 -10.842 -14.260 1.00 62.44 166 ASP A C 1
ATOM 1324 O O . ASP A 1 166 ? 23.712 -10.124 -14.961 1.00 62.44 166 ASP A O 1
ATOM 1328 N N . GLN A 1 167 ? 23.925 -11.535 -13.239 1.00 54.81 167 GLN A N 1
ATOM 1329 C CA . GLN A 1 167 ? 22.540 -11.404 -12.803 1.00 54.81 167 GLN A CA 1
ATOM 1330 C C . GLN A 1 167 ? 22.398 -10.190 -11.881 1.00 54.81 167 GLN A C 1
ATOM 1332 O O . GLN A 1 167 ? 23.174 -10.035 -10.938 1.00 54.81 167 GLN A O 1
ATOM 1337 N N . MET A 1 168 ? 21.335 -9.394 -12.062 1.00 53.72 168 MET A N 1
ATOM 1338 C CA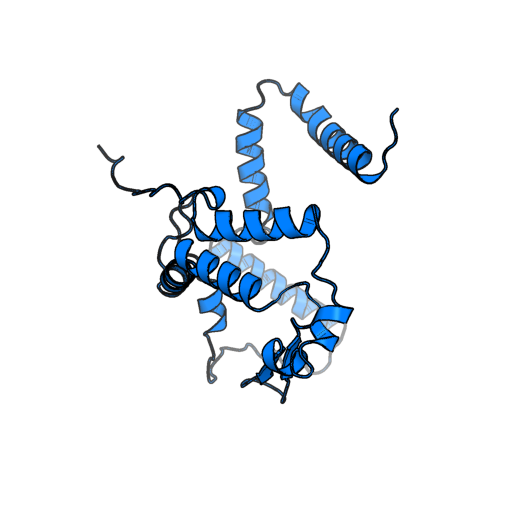 . MET A 1 168 ? 21.082 -8.177 -11.266 1.00 53.72 168 MET A CA 1
ATOM 1339 C C . MET A 1 168 ? 21.004 -8.395 -9.735 1.00 53.72 168 MET A C 1
ATOM 1341 O O . MET A 1 168 ? 21.057 -7.422 -8.989 1.00 53.72 168 MET A O 1
ATOM 1345 N N . GLY A 1 169 ? 20.908 -9.638 -9.241 1.00 52.38 169 GLY A N 1
ATOM 1346 C CA . GLY A 1 169 ? 20.965 -9.966 -7.806 1.00 52.38 169 GLY A CA 1
ATOM 1347 C C . GLY A 1 169 ? 22.332 -10.445 -7.288 1.00 52.38 169 GLY A C 1
ATOM 1348 O O . GLY A 1 169 ? 22.589 -10.37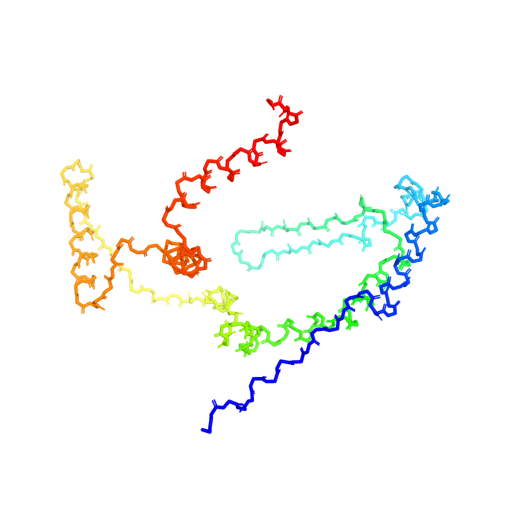5 -6.087 1.00 52.38 169 GLY A O 1
ATOM 1349 N N . VAL A 1 170 ? 23.224 -10.912 -8.166 1.00 59.19 170 VAL A N 1
ATOM 1350 C CA . VAL A 1 170 ? 24.506 -11.527 -7.777 1.00 59.19 170 VAL A CA 1
ATOM 1351 C C . VAL A 1 170 ? 25.563 -10.464 -7.477 1.00 59.19 170 VAL A C 1
ATOM 1353 O O . VAL A 1 170 ? 26.285 -10.590 -6.486 1.00 59.19 170 VAL A O 1
ATOM 1356 N N . GLU A 1 171 ? 25.622 -9.379 -8.251 1.00 60.12 171 GLU A N 1
ATOM 1357 C CA . GLU A 1 171 ? 26.558 -8.278 -7.972 1.00 60.12 171 GLU A CA 1
ATOM 1358 C C . GLU A 1 171 ? 26.206 -7.519 -6.707 1.00 60.12 171 GLU A C 1
ATOM 1360 O O . GLU A 1 171 ? 27.098 -7.206 -5.923 1.00 60.12 171 GLU A O 1
ATOM 1365 N N . LEU A 1 172 ? 24.917 -7.294 -6.440 1.00 52.78 172 LEU A N 1
ATOM 1366 C CA . LEU A 1 172 ? 24.494 -6.673 -5.187 1.00 52.78 172 LEU A CA 1
ATOM 1367 C C . LEU A 1 172 ? 24.941 -7.525 -3.988 1.00 52.78 172 LEU A C 1
ATOM 1369 O O . LEU A 1 172 ? 25.506 -6.994 -3.032 1.00 52.78 172 LEU A O 1
ATOM 1373 N N . GLY A 1 173 ? 24.798 -8.852 -4.085 1.00 56.88 173 GLY A N 1
ATOM 1374 C CA . GLY A 1 173 ? 25.319 -9.799 -3.098 1.00 56.88 173 GLY A CA 1
ATOM 1375 C C . GLY A 1 173 ? 26.841 -9.727 -2.932 1.00 56.88 173 GLY A C 1
ATOM 1376 O O . GLY A 1 173 ? 27.329 -9.686 -1.804 1.00 56.88 173 GLY A O 1
ATOM 1377 N N . LYS A 1 174 ? 27.608 -9.642 -4.028 1.00 65.62 174 LYS A N 1
ATOM 1378 C CA . LYS A 1 174 ? 29.077 -9.498 -3.985 1.00 65.62 174 LYS A CA 1
ATOM 1379 C C . LYS A 1 174 ? 29.520 -8.158 -3.390 1.00 65.62 174 LYS A C 1
ATOM 1381 O O . LYS A 1 174 ? 30.503 -8.119 -2.650 1.00 65.62 174 LYS A O 1
ATOM 1386 N N . VAL A 1 175 ? 28.819 -7.065 -3.691 1.00 67.00 175 VAL A N 1
ATOM 1387 C CA . VAL A 1 175 ? 29.105 -5.722 -3.159 1.00 67.00 175 VAL A CA 1
ATOM 1388 C C . VAL A 1 175 ? 28.822 -5.666 -1.656 1.00 67.00 175 VAL A C 1
ATOM 1390 O O . VAL A 1 175 ? 29.680 -5.220 -0.891 1.00 67.00 175 VAL A O 1
ATOM 1393 N N . LEU A 1 176 ? 27.678 -6.197 -1.212 1.00 62.44 176 LEU A N 1
ATOM 1394 C CA . LEU A 1 176 ? 27.350 -6.340 0.211 1.00 62.44 176 LEU A CA 1
ATOM 1395 C C . LEU A 1 176 ? 28.356 -7.238 0.937 1.00 62.44 176 LEU A C 1
ATOM 1397 O O . LEU A 1 176 ? 28.884 -6.844 1.976 1.00 62.44 176 LEU A O 1
ATOM 1401 N N . ALA A 1 177 ? 28.690 -8.398 0.365 1.00 64.56 177 ALA A N 1
ATOM 1402 C CA . ALA A 1 177 ? 29.656 -9.324 0.947 1.00 64.56 177 ALA A CA 1
ATOM 1403 C C . ALA A 1 177 ? 31.043 -8.685 1.110 1.00 64.56 177 ALA A C 1
ATOM 1405 O O . ALA A 1 177 ? 31.653 -8.844 2.160 1.00 64.56 177 ALA A O 1
ATOM 1406 N N . LYS A 1 178 ? 31.530 -7.907 0.131 1.00 68.44 178 LYS A N 1
ATOM 1407 C CA . LYS A 1 178 ? 32.813 -7.181 0.235 1.00 68.44 178 LYS A CA 1
ATOM 1408 C C . LYS A 1 178 ? 32.811 -6.126 1.343 1.00 68.44 178 LYS A C 1
ATOM 1410 O O . LYS A 1 178 ? 33.835 -5.940 1.997 1.00 68.44 178 LYS A O 1
ATOM 1415 N N . ASN A 1 179 ? 31.692 -5.436 1.556 1.00 68.00 179 ASN A N 1
ATOM 1416 C CA . ASN A 1 179 ? 31.570 -4.450 2.632 1.00 68.00 179 ASN A CA 1
ATOM 1417 C C . ASN A 1 179 ? 31.531 -5.117 4.012 1.00 68.00 179 ASN A C 1
ATOM 1419 O O . ASN A 1 179 ? 32.189 -4.635 4.930 1.00 68.00 179 ASN A O 1
ATOM 1423 N N . ILE A 1 180 ? 30.845 -6.256 4.135 1.00 65.56 180 ILE A N 1
ATOM 1424 C CA . ILE A 1 180 ? 30.830 -7.076 5.356 1.00 65.56 180 ILE A CA 1
ATOM 1425 C C . ILE A 1 180 ? 32.219 -7.676 5.621 1.00 65.56 180 ILE A C 1
ATOM 1427 O O . ILE A 1 180 ? 32.702 -7.635 6.747 1.00 65.56 180 ILE A O 1
ATOM 1431 N N . LEU A 1 181 ? 32.915 -8.155 4.584 1.00 63.19 181 LEU A N 1
ATOM 1432 C CA . LEU A 1 181 ? 34.262 -8.724 4.699 1.00 63.19 181 LEU A CA 1
ATOM 1433 C C . LEU A 1 181 ? 35.275 -7.712 5.256 1.00 63.19 181 LEU A C 1
ATOM 1435 O O . LEU A 1 181 ? 36.141 -8.083 6.035 1.00 63.19 181 LEU A O 1
ATOM 1439 N N . LYS A 1 182 ? 35.149 -6.427 4.899 1.00 68.75 182 LYS A N 1
ATOM 1440 C CA . LYS A 1 182 ? 35.986 -5.342 5.446 1.00 68.75 182 LYS A CA 1
ATOM 1441 C C . LYS A 1 182 ? 35.725 -5.058 6.927 1.00 68.75 182 LYS A C 1
ATOM 1443 O O . LYS A 1 182 ? 36.582 -4.478 7.584 1.00 68.75 182 LYS A O 1
ATOM 1448 N N . GLN A 1 183 ? 34.545 -5.415 7.431 1.00 62.56 183 GLN A N 1
ATOM 1449 C CA . GLN A 1 183 ? 34.163 -5.246 8.835 1.00 62.56 183 GLN A CA 1
ATOM 1450 C C . GLN A 1 183 ? 34.570 -6.452 9.697 1.00 62.56 183 GLN A C 1
ATOM 1452 O O . GLN A 1 183 ? 34.577 -6.348 10.921 1.00 62.56 183 GLN A O 1
ATOM 1457 N N . LEU A 1 184 ? 34.943 -7.576 9.076 1.00 58.72 184 LEU A N 1
ATOM 1458 C CA . LEU A 1 184 ? 35.430 -8.773 9.755 1.00 58.72 184 LEU A CA 1
ATOM 1459 C C . LEU A 1 184 ? 36.961 -8.720 9.837 1.00 58.72 184 LEU A C 1
ATOM 1461 O O . LEU A 1 184 ? 37.666 -8.829 8.837 1.00 58.72 184 LEU A O 1
ATOM 1465 N N . GLY A 1 185 ? 37.481 -8.501 11.046 1.00 59.25 185 GLY A N 1
ATOM 1466 C CA . GLY A 1 185 ? 38.906 -8.257 11.288 1.00 59.25 185 GLY A CA 1
ATOM 1467 C C . GLY A 1 185 ? 39.814 -9.482 11.136 1.00 59.25 185 GLY A C 1
ATOM 1468 O O . GLY A 1 185 ? 41.033 -9.310 11.093 1.00 59.25 185 GLY A O 1
ATOM 1469 N N . LYS A 1 186 ? 39.271 -10.709 11.062 1.00 63.59 186 LYS A N 1
ATOM 1470 C CA . LYS A 1 186 ? 40.060 -11.943 10.915 1.00 63.59 186 LYS A CA 1
ATOM 1471 C C . LYS A 1 186 ? 39.435 -12.918 9.900 1.00 63.59 186 LYS A C 1
ATOM 1473 O O . LYS A 1 186 ? 38.220 -13.097 9.895 1.00 63.59 186 LYS A O 1
ATOM 1478 N N . PRO A 1 187 ? 40.245 -13.627 9.084 1.00 55.19 187 PRO A N 1
ATOM 1479 C CA . PRO A 1 187 ? 39.755 -14.632 8.125 1.00 55.19 187 PRO A CA 1
ATOM 1480 C C . PRO A 1 187 ? 39.011 -15.815 8.770 1.00 55.19 187 PRO A C 1
ATOM 1482 O O . PRO A 1 187 ? 38.252 -16.519 8.105 1.00 55.19 187 PRO A O 1
ATOM 1485 N N . GLU A 1 188 ? 39.239 -16.043 10.063 1.00 57.78 188 GLU A N 1
ATOM 1486 C CA . GLU A 1 188 ? 38.647 -17.126 10.853 1.00 57.78 188 GLU A CA 1
ATOM 1487 C C . GLU A 1 188 ? 37.156 -16.888 11.156 1.00 57.78 188 GLU A C 1
ATOM 1489 O O . GLU A 1 188 ? 36.398 -17.850 11.268 1.00 57.78 188 GLU A O 1
ATOM 1494 N N . ASP A 1 189 ? 36.701 -15.629 11.157 1.00 56.53 189 ASP A N 1
ATOM 1495 C CA . ASP A 1 189 ? 35.301 -15.262 11.421 1.00 56.53 189 ASP A CA 1
ATOM 1496 C C . ASP A 1 189 ? 34.353 -15.663 10.268 1.00 56.53 189 ASP A C 1
ATOM 1498 O O . ASP A 1 189 ? 33.143 -15.803 10.453 1.00 56.53 189 ASP A O 1
ATOM 1502 N N . VAL A 1 190 ? 34.894 -15.887 9.062 1.00 55.78 190 VAL A N 1
ATOM 1503 C CA . VAL A 1 190 ? 34.119 -16.161 7.836 1.00 55.78 190 VAL A CA 1
ATOM 1504 C C . VAL A 1 190 ? 33.736 -17.639 7.704 1.00 55.78 190 VAL A C 1
ATOM 1506 O O . VAL A 1 190 ? 32.650 -17.945 7.208 1.00 55.78 190 VAL A O 1
ATOM 1509 N N . LYS A 1 191 ? 34.586 -18.568 8.170 1.00 52.66 191 LYS A N 1
ATOM 1510 C CA . LYS A 1 191 ? 34.332 -20.021 8.057 1.00 52.66 191 LYS A CA 1
ATOM 1511 C C . LYS A 1 191 ? 33.087 -20.461 8.823 1.00 52.66 191 LYS A C 1
ATOM 1513 O O . LYS A 1 191 ? 32.380 -21.368 8.391 1.00 52.66 191 LYS A O 1
ATOM 1518 N N . ASP A 1 192 ? 32.796 -19.766 9.910 1.00 53.66 192 ASP A N 1
ATOM 1519 C CA . ASP A 1 192 ? 31.692 -20.084 10.799 1.00 53.66 192 ASP A CA 1
ATOM 1520 C C . ASP A 1 192 ? 30.419 -19.290 10.498 1.00 53.66 192 ASP A C 1
ATOM 1522 O O . ASP A 1 192 ? 29.355 -19.666 10.977 1.00 53.66 192 ASP A O 1
ATOM 1526 N N . MET A 1 193 ? 30.478 -18.208 9.715 1.00 54.69 193 MET A N 1
ATOM 1527 C CA . MET A 1 193 ? 29.344 -17.287 9.590 1.00 54.69 193 MET A CA 1
ATOM 1528 C C . MET A 1 193 ? 28.155 -17.918 8.861 1.00 54.69 193 MET A C 1
ATOM 1530 O O . MET A 1 193 ? 27.029 -17.794 9.329 1.00 54.69 193 MET A O 1
ATOM 1534 N N . ILE A 1 194 ? 28.389 -18.651 7.767 1.00 53.53 194 ILE A N 1
ATOM 1535 C CA . ILE A 1 194 ? 27.320 -19.354 7.033 1.00 53.53 194 ILE A CA 1
ATOM 1536 C C . ILE A 1 194 ? 26.749 -20.491 7.887 1.00 53.53 194 ILE A C 1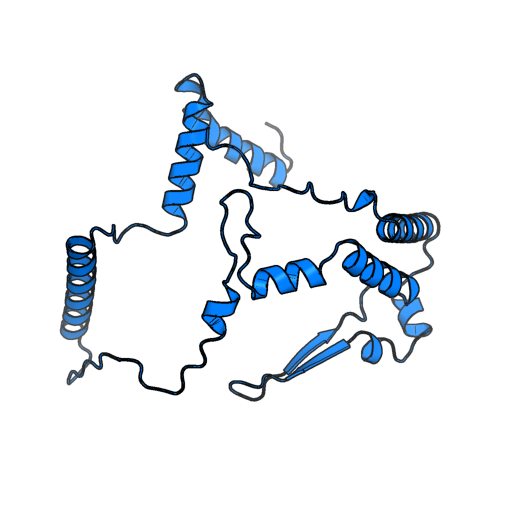
ATOM 1538 O O . ILE A 1 194 ? 25.535 -20.644 7.978 1.00 53.53 194 ILE A O 1
ATOM 1542 N N . VAL A 1 195 ? 27.608 -21.243 8.581 1.00 55.41 195 VAL A N 1
ATOM 1543 C CA . VAL A 1 195 ? 27.185 -22.327 9.480 1.00 55.41 195 VAL A CA 1
ATOM 1544 C C . VAL A 1 195 ? 26.388 -21.777 10.667 1.00 55.41 195 VAL A C 1
ATOM 1546 O O . VAL A 1 195 ? 25.380 -22.365 11.046 1.00 55.41 195 VAL A O 1
ATOM 1549 N N . ARG A 1 196 ? 26.780 -20.629 11.230 1.00 54.44 196 ARG A N 1
ATOM 1550 C CA . ARG A 1 196 ? 26.063 -19.941 12.314 1.00 54.44 196 ARG A CA 1
ATOM 1551 C C . ARG A 1 196 ? 24.753 -19.327 11.836 1.00 54.44 196 ARG A C 1
ATOM 1553 O O . ARG A 1 196 ? 23.773 -19.437 12.560 1.00 54.44 196 ARG A O 1
ATOM 1560 N N . LEU A 1 197 ? 24.697 -18.755 10.629 1.00 51.12 197 LEU A N 1
ATOM 1561 C CA . LEU A 1 197 ? 23.452 -18.238 10.050 1.00 51.12 197 LEU A CA 1
ATOM 1562 C C . LEU A 1 197 ? 22.455 -19.372 9.801 1.00 51.12 197 LEU A C 1
ATOM 1564 O O . LEU A 1 197 ? 21.290 -19.256 10.164 1.00 51.12 197 LEU A O 1
ATOM 1568 N N . VAL A 1 198 ? 22.924 -20.489 9.238 1.00 52.38 198 VAL A N 1
ATOM 1569 C CA . VAL A 1 198 ? 22.102 -21.683 9.015 1.00 52.38 198 VAL A CA 1
ATOM 1570 C C . VAL A 1 198 ? 21.647 -22.277 10.349 1.00 52.38 198 VAL A C 1
ATOM 1572 O O . VAL A 1 198 ? 20.462 -22.551 10.494 1.00 52.38 198 VAL A O 1
ATOM 1575 N N . LYS A 1 199 ? 22.525 -22.397 11.357 1.00 51.16 199 LYS A N 1
ATOM 1576 C CA . LYS A 1 199 ? 22.149 -22.848 12.713 1.00 51.16 199 LYS A CA 1
ATOM 1577 C C . LYS A 1 199 ? 21.140 -21.913 13.388 1.00 51.16 199 LYS A C 1
ATOM 1579 O O . LYS A 1 199 ? 20.202 -22.399 14.007 1.00 51.16 199 LYS A O 1
ATOM 1584 N N . PHE A 1 200 ? 21.292 -20.598 13.233 1.00 52.84 200 PHE A N 1
ATOM 1585 C CA . PHE A 1 200 ? 20.377 -19.592 13.779 1.00 52.84 200 PHE A CA 1
ATOM 1586 C C . PHE A 1 200 ? 18.990 -19.664 13.126 1.00 52.84 200 PHE A C 1
ATOM 1588 O O . PHE A 1 200 ? 17.977 -19.678 13.824 1.00 52.84 200 PHE A O 1
ATOM 1595 N N . TYR A 1 201 ? 18.931 -19.800 11.797 1.00 48.00 201 TYR A N 1
ATOM 1596 C CA . TYR A 1 201 ? 17.674 -20.029 11.077 1.00 48.00 201 TYR A CA 1
ATOM 1597 C C . TYR A 1 201 ? 17.031 -21.370 11.453 1.00 48.00 201 TYR A C 1
ATOM 1599 O O . TYR A 1 201 ? 15.816 -21.438 11.620 1.00 48.00 201 TYR A O 1
ATOM 1607 N N . TRP A 1 202 ? 17.831 -22.421 11.645 1.00 48.62 202 TRP A N 1
ATOM 1608 C CA . TRP A 1 202 ? 17.343 -23.737 12.066 1.00 48.62 202 TRP A CA 1
ATOM 1609 C C . TRP A 1 202 ? 16.784 -23.711 13.501 1.00 48.62 202 TRP A C 1
ATOM 1611 O O . TRP A 1 202 ? 15.738 -24.305 13.758 1.00 48.62 202 TRP A O 1
ATOM 1621 N N . GLN A 1 203 ? 17.415 -22.971 14.421 1.00 50.56 203 GLN A N 1
ATOM 1622 C CA . GLN A 1 203 ? 16.918 -22.760 15.789 1.00 50.56 203 GLN A CA 1
ATOM 1623 C C . GLN A 1 203 ? 15.602 -21.973 15.820 1.00 50.56 203 GLN A C 1
ATOM 1625 O O . GLN A 1 203 ? 14.685 -22.351 16.549 1.00 50.56 203 GLN A O 1
ATOM 1630 N N . LEU A 1 204 ? 15.479 -20.921 15.003 1.00 46.59 204 LEU A N 1
ATOM 1631 C CA . LEU A 1 204 ? 14.253 -20.122 14.892 1.00 46.59 204 LEU A CA 1
ATOM 1632 C C . LEU A 1 204 ? 13.094 -20.881 14.234 1.00 46.59 204 LEU A C 1
ATOM 1634 O O . LEU A 1 204 ? 11.942 -20.647 14.588 1.00 46.59 204 LEU A O 1
ATOM 1638 N N . ALA A 1 205 ? 13.383 -21.779 13.289 1.00 47.91 205 ALA A N 1
ATOM 1639 C CA . ALA A 1 205 ? 12.359 -22.514 12.550 1.00 47.91 205 ALA A CA 1
ATOM 1640 C C . ALA A 1 205 ? 11.842 -23.770 13.276 1.00 47.91 205 ALA A C 1
ATOM 1642 O O . ALA A 1 205 ? 10.708 -24.172 13.028 1.00 47.91 205 ALA A O 1
ATOM 1643 N N . LEU A 1 206 ? 12.652 -24.413 14.133 1.00 45.75 206 LEU A N 1
ATOM 1644 C CA . LEU A 1 206 ? 12.337 -25.751 14.665 1.00 45.75 206 LEU A CA 1
ATOM 1645 C C . LEU A 1 206 ? 12.467 -25.917 16.190 1.00 45.75 206 LEU A C 1
ATOM 1647 O O . LEU A 1 206 ? 12.148 -26.990 16.693 1.00 45.75 206 LEU A O 1
ATOM 1651 N N . GLY A 1 207 ? 12.881 -24.893 16.944 1.00 39.53 207 GLY A N 1
ATOM 1652 C CA . GLY A 1 207 ? 12.736 -24.877 18.409 1.00 39.53 207 GLY A CA 1
ATOM 1653 C C . GLY A 1 207 ? 13.508 -25.945 19.203 1.00 39.53 207 GLY A C 1
ATOM 1654 O O . GLY A 1 207 ? 13.170 -26.181 20.360 1.00 39.53 207 GLY A O 1
ATOM 1655 N N . PHE A 1 208 ? 14.538 -26.582 18.636 1.00 44.44 208 PHE A N 1
ATOM 1656 C CA . PHE A 1 208 ? 15.401 -27.529 19.359 1.00 44.44 208 PHE A CA 1
ATOM 1657 C C . PHE A 1 208 ? 16.758 -26.912 19.731 1.00 44.44 208 PHE A C 1
ATOM 1659 O O . PHE A 1 208 ? 17.413 -26.278 18.901 1.00 44.44 208 PHE A O 1
ATOM 1666 N N . SER A 1 209 ? 17.193 -27.147 20.975 1.00 39.12 209 SER A N 1
ATOM 1667 C CA . SER A 1 209 ? 18.566 -26.902 21.440 1.00 39.12 209 SER A CA 1
ATOM 1668 C C . SER A 1 209 ? 19.388 -28.183 21.290 1.00 39.12 209 SER A C 1
ATOM 1670 O O . SER A 1 209 ? 18.920 -29.249 21.688 1.00 39.12 209 SER A O 1
ATOM 1672 N N . PHE A 1 210 ? 20.599 -28.065 20.747 1.00 42.81 210 PHE A N 1
ATOM 1673 C CA . PHE A 1 210 ? 21.697 -28.989 21.049 1.00 42.81 210 PHE A CA 1
ATOM 1674 C C . PHE A 1 210 ? 22.500 -28.430 22.221 1.00 42.81 210 PHE A C 1
ATOM 1676 O O . PHE A 1 210 ? 22.500 -27.182 22.366 1.00 42.81 210 PHE A O 1
#